Protein 1BG8 (pdb70)

Solvent-accessible surface area: 13072 Å² total; per-residue (Å²): 226,89,36,0,16,57,20,35,0,94,39,0,48,88,24,90,148,82,39,12,27,2,0,0,0,5,1,16,3,4,30,55,68,94,104,52,102,72,9,66,15,62,40,148,17,0,42,79,3,10,80,39,0,46,113,18,0,64,136,57,109,148,23,44,0,36,74,51,0,69,36,22,75,112,144,167,225,88,33,0,18,60,22,36,0,84,38,0,50,89,24,94,144,77,39,15,26,2,0,0,0,4,1,17,1,3,30,65,65,104,110,42,98,66,7,67,14,69,40,152,16,0,40,92,5,8,83,40,0,43,114,18,0,67,144,58,118,148,21,43,0,38,73,50,0,70,38,26,76,120,143,169,253,94,91,23,49,60,42,38,0,97,36,0,51,91,36,97,146,78,127,13,53,79,8,0,1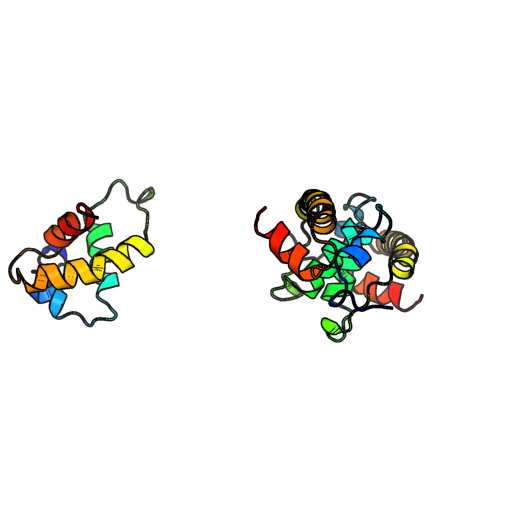5,118,1,26,65,83,33,70,108,104,109,103,141,72,58,133,123,69,101,151,16,17,62,88,3,10,84,38,0,44,116,21,0,68,144,59,113,152,23,47,0,41,72,54,0,68,40,28,77,120,145,161

Organism: Escherichia coli (strain K12) (NCBI:txid83333)

InterPro domains:
  IPR010486 HNS-dependent expression A/B [PF06411] (11-96)
  IPR024972 HNS-dependent expression A [MF_00946] (1-106)
  IPR024972 HNS-dependent expression A [PIRSF009564] (1-107)
  IPR036831 HNS-dependent expression A superfamily [SSF47752] (30-108)
  IPR038303 HNS-dependent expression A/B superfamily [G3DSA:1.10.890.10] (22-110)

Structure (mmCIF, N/CA/C/O backbone):
data_1BG8
#
_entry.id   1BG8
#
_cell.length_a   47.476
_cell.length_b   76.149
_cell.length_c   73.607
_cell.angle_alpha   90.00
_cell.angle_beta   98.93
_cell.angle_gamma   90.00
#
_symmetry.space_group_name_H-M   'C 1 2 1'
#
loop_
_entity.id
_entity.type
_entity.pdbx_description
1 polymer HDEA
2 water water
#
loop_
_atom_site.group_PDB
_atom_site.id
_atom_site.type_symbol
_atom_site.label_atom_id
_atom_site.label_alt_id
_atom_site.label_comp_id
_atom_site.label_asym_id
_atom_site.label_entity_id
_atom_site.label_seq_id
_atom_site.pdbx_PDB_ins_code
_atom_site.Cartn_x
_atom_site.Cartn_y
_atom_site.Cartn_z
_atom_site.occupancy
_atom_site.B_iso_or_equiv
_atom_site.auth_seq_id
_atom_site.auth_comp_id
_atom_site.auth_asym_id
_atom_site.auth_atom_id
_atom_site.pdbx_PDB_model_num
ATOM 1 N N . LYS A 1 10 ? 23.562 14.440 25.809 1.00 77.00 10 LYS A N 1
ATOM 2 C CA . LYS A 1 10 ? 22.208 14.570 25.268 1.00 77.90 10 LYS A CA 1
ATOM 3 C C . LYS A 1 10 ? 21.275 15.414 26.182 1.00 71.70 10 LYS A C 1
ATOM 4 O O . LYS A 1 10 ? 20.216 15.905 25.764 1.00 70.30 10 LYS A O 1
ATOM 10 N N . LYS A 1 11 ? 21.729 15.627 27.412 1.00 64.10 11 LYS A N 1
ATOM 11 C CA . LYS A 1 11 ? 21.045 16.452 28.403 1.00 50.80 11 LYS A CA 1
ATOM 12 C C . LYS A 1 11 ? 21.365 17.919 28.069 1.00 42.00 11 LYS A C 1
ATOM 13 O O . LYS A 1 11 ? 22.541 18.299 28.017 1.00 41.70 11 LYS A O 1
ATOM 19 N N . PRO A 1 12 ? 20.343 18.756 27.834 1.00 29.70 12 PRO A N 1
ATOM 20 C CA . PRO A 1 12 ? 20.594 20.189 27.732 1.00 26.60 12 PRO A CA 1
ATOM 21 C C . PRO A 1 12 ? 21.346 20.725 28.961 1.00 23.50 12 PRO A C 1
ATOM 22 O O . PRO A 1 12 ? 21.075 20.329 30.073 1.00 27.30 12 PRO A O 1
ATOM 26 N N . VAL A 1 13 ? 22.226 21.693 28.761 1.00 26.00 13 VAL A N 1
ATOM 27 C CA . VAL A 1 13 ? 23.105 22.175 29.827 1.00 26.50 13 VAL A CA 1
ATOM 28 C C . VAL A 1 13 ? 22.331 22.771 30.993 1.00 28.40 13 VAL A C 1
ATOM 29 O O . VAL A 1 13 ? 22.683 22.599 32.149 1.00 24.40 13 VAL A O 1
ATOM 33 N N . ASN A 1 14 ? 21.221 23.402 30.678 1.00 30.30 14 ASN A N 1
ATOM 34 C CA . ASN A 1 14 ? 20.385 23.978 31.701 1.00 26.00 14 ASN A CA 1
ATOM 35 C C . ASN A 1 14 ? 19.660 22.952 32.534 1.00 27.80 14 ASN A C 1
ATOM 36 O O . ASN A 1 14 ? 18.969 23.333 33.480 1.00 30.80 14 ASN A O 1
ATOM 41 N N . SER A 1 15 ? 19.816 21.663 32.217 1.00 25.30 15 SER A N 1
ATOM 42 C CA . SER A 1 15 ? 19.239 20.620 33.075 1.00 29.20 15 SER A CA 1
ATOM 43 C C . SER A 1 15 ? 20.268 19.789 33.817 1.00 26.60 15 SER A C 1
ATOM 44 O O . SER A 1 15 ? 19.886 18.895 34.582 1.00 28.00 15 SER A O 1
ATOM 47 N N . TRP A 1 16 ? 21.553 20.131 33.660 1.00 28.20 16 TRP A N 1
ATOM 48 C CA . TRP A 1 16 ? 22.621 19.399 34.345 1.00 29.90 16 TRP A CA 1
ATOM 49 C C . TRP A 1 16 ? 22.551 19.712 35.812 1.00 30.00 16 TRP A C 1
ATOM 50 O O . TRP A 1 16 ? 22.170 20.832 36.188 1.00 23.20 16 TRP A O 1
ATOM 61 N N . THR A 1 17 ? 22.837 18.689 36.618 1.00 31.60 17 THR A N 1
ATOM 62 C CA . THR A 1 17 ? 23.112 18.846 38.051 1.00 31.40 17 THR A CA 1
ATOM 63 C C . THR A 1 17 ? 24.631 18.938 38.202 1.00 31.60 17 THR A C 1
ATOM 64 O O . THR A 1 17 ? 25.382 18.719 37.234 1.00 38.10 17 THR A O 1
ATOM 68 N N . CYS A 1 18 ? 25.078 19.333 39.388 1.00 29.70 18 CYS A N 1
ATOM 69 C CA . CYS A 1 18 ? 26.495 19.338 39.706 1.00 23.90 18 CYS A CA 1
ATOM 70 C C . CYS A 1 18 ? 27.154 17.983 39.431 1.00 21.10 18 CYS A C 1
ATOM 71 O O . CYS A 1 18 ? 28.294 17.924 38.958 1.00 23.80 18 CYS A O 1
ATOM 74 N N . GLU A 1 19 ? 26.410 16.902 39.586 1.00 21.60 19 GLU A N 1
ATOM 75 C CA . GLU A 1 19 ? 26.993 15.606 39.235 1.00 35.20 19 GLU A CA 1
ATOM 76 C C . GLU A 1 19 ? 27.355 15.510 37.781 1.00 36.00 19 GLU A C 1
ATOM 77 O O . GLU A 1 19 ? 28.356 14.880 37.464 1.00 39.50 19 GLU A O 1
ATOM 83 N N . ASP A 1 20 ? 26.445 15.933 36.896 1.00 36.10 20 ASP A N 1
ATOM 84 C CA . ASP A 1 20 ? 26.705 15.916 35.450 1.00 27.90 20 ASP A CA 1
ATOM 85 C C . ASP A 1 20 ? 27.971 16.674 35.115 1.00 31.40 20 ASP A C 1
ATOM 86 O O . ASP A 1 20 ? 28.826 16.163 34.393 1.00 33.00 20 ASP A O 1
ATOM 91 N N . PHE A 1 21 ? 28.099 17.891 35.649 1.00 27.50 21 PHE A N 1
ATOM 92 C CA . PHE A 1 21 ? 29.301 18.684 35.449 1.00 21.90 21 PHE A CA 1
ATOM 93 C C . PHE A 1 21 ? 30.570 17.977 35.949 1.00 27.20 21 PHE A C 1
ATOM 94 O O . PHE A 1 21 ? 31.645 18.138 35.359 1.00 27.50 21 PHE A O 1
ATOM 102 N N . LEU A 1 22 ? 30.487 17.295 37.093 1.00 31.50 22 LEU A N 1
ATOM 103 C CA . LEU A 1 22 ? 31.674 16.652 37.681 1.00 29.90 22 LEU A CA 1
ATOM 104 C C . LEU A 1 22 ? 32.149 15.461 36.859 1.00 33.90 22 LEU A C 1
ATOM 105 O O . LEU A 1 22 ? 33.323 15.076 36.926 1.00 35.80 22 LEU A O 1
ATOM 110 N N . ALA A 1 23 ? 31.260 14.940 36.010 1.00 39.10 23 ALA A N 1
ATOM 111 C CA . ALA A 1 23 ? 31.592 13.842 35.093 1.00 37.20 23 ALA A CA 1
ATOM 112 C C . ALA A 1 23 ? 32.266 14.303 33.769 1.00 37.00 23 ALA A C 1
ATOM 113 O O . ALA A 1 23 ? 32.717 13.477 32.976 1.00 37.60 23 ALA A O 1
ATOM 115 N N . VAL A 1 24 ? 32.289 15.613 33.516 1.00 36.10 24 VAL A N 1
ATOM 116 C CA . VAL A 1 24 ? 32.964 16.171 32.350 1.00 32.30 24 VAL A CA 1
ATOM 117 C C . VAL A 1 24 ? 34.461 16.176 32.646 1.00 38.70 24 VAL A C 1
ATOM 118 O O . VAL A 1 24 ? 34.911 16.639 33.709 1.00 43.30 24 VAL A O 1
ATOM 122 N N . ASP A 1 25 ? 35.227 15.642 31.707 1.00 39.50 25 ASP A N 1
ATOM 123 C CA . ASP A 1 25 ? 36.667 15.685 31.781 1.00 43.20 25 ASP A CA 1
ATOM 124 C C . ASP A 1 25 ? 37.174 17.065 32.152 1.00 39.80 25 ASP A C 1
ATOM 125 O O . ASP A 1 25 ? 36.788 18.049 31.542 1.00 46.10 25 ASP A O 1
ATOM 130 N N . GLU A 1 26 ? 38.173 17.094 33.021 1.00 39.50 26 GLU A N 1
ATOM 131 C CA . GLU A 1 26 ? 38.785 18.318 33.491 1.00 39.90 26 GLU A CA 1
ATOM 132 C C . GLU A 1 26 ? 39.105 19.365 32.463 1.00 36.90 26 GLU A C 1
ATOM 133 O O . GLU A 1 26 ? 39.153 20.558 32.792 1.00 32.60 26 GLU A O 1
ATOM 139 N N . SER A 1 27 ? 39.577 18.921 31.302 1.00 34.20 27 SER A N 1
ATOM 140 C CA . SER A 1 27 ? 39.985 19.881 30.269 1.00 40.20 27 SER A CA 1
ATOM 141 C C . SER A 1 27 ? 38.783 20.648 29.675 1.00 37.80 27 SER A C 1
ATOM 142 O O . SER A 1 27 ? 38.934 21.763 29.191 1.00 35.00 27 SER A O 1
ATOM 145 N N . PHE A 1 28 ? 37.588 20.075 29.775 1.00 36.40 28 PHE A N 1
ATOM 146 C CA . PHE A 1 28 ? 36.435 20.707 29.199 1.00 32.70 28 PHE A CA 1
ATOM 147 C C . PHE A 1 28 ? 35.500 21.285 30.223 1.00 32.90 28 PHE A C 1
ATOM 148 O O . PHE A 1 28 ? 34.490 21.880 29.871 1.00 36.50 28 PHE A O 1
ATOM 156 N N . GLN A 1 29 ? 35.966 21.368 31.461 1.00 32.30 29 GLN A N 1
ATOM 157 C CA . GLN A 1 29 ? 35.160 21.996 32.506 1.00 28.00 29 GLN A CA 1
ATOM 158 C C . GLN A 1 29 ? 35.102 23.531 32.454 1.00 27.10 29 GLN A C 1
ATOM 159 O O . GLN A 1 29 ? 34.001 24.075 32.541 1.00 29.70 29 GLN A O 1
ATOM 165 N N . PRO A 1 30 ? 36.216 24.220 32.074 1.00 20.40 30 PRO A N 1
ATOM 166 C CA . PRO A 1 30 ? 36.049 25.641 31.753 1.00 20.30 30 PRO A CA 1
ATOM 167 C C . PRO A 1 30 ? 35.112 25.925 30.561 1.00 26.10 30 PRO A C 1
ATOM 168 O O . PRO A 1 30 ? 34.389 26.933 30.567 1.00 23.50 30 PRO A O 1
ATOM 172 N N . THR A 1 31 ? 35.030 24.984 29.616 1.00 24.10 31 THR A N 1
ATOM 173 C CA . THR A 1 31 ? 34.172 25.138 28.450 1.00 22.00 31 THR A CA 1
ATOM 174 C C . THR A 1 31 ? 32.707 25.026 28.833 1.00 19.80 31 THR A C 1
ATOM 175 O O . THR A 1 31 ? 31.892 25.872 28.446 1.00 20.70 31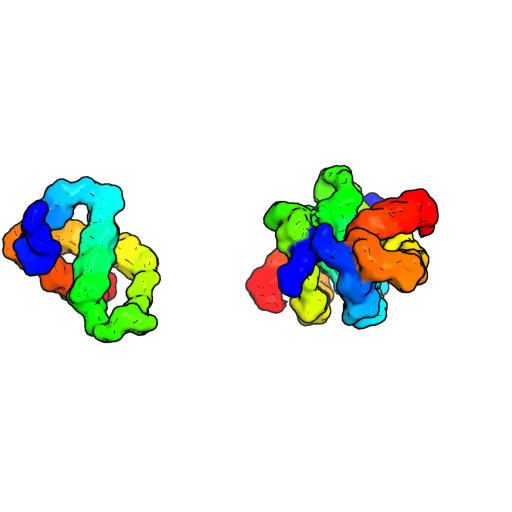 THR A O 1
ATOM 179 N N . ALA A 1 32 ? 32.399 24.080 29.716 1.00 22.90 32 ALA A N 1
ATOM 180 C CA . ALA A 1 32 ? 31.018 23.916 30.194 1.00 16.90 32 ALA A CA 1
ATOM 181 C C . ALA A 1 32 ? 30.586 25.152 30.976 1.00 19.20 32 ALA A C 1
ATOM 182 O O . ALA A 1 32 ? 29.505 25.692 30.756 1.00 20.50 32 ALA A O 1
ATOM 184 N N . VAL A 1 33 ? 31.519 25.746 31.711 1.00 18.20 33 VAL A N 1
ATOM 185 C CA . VAL A 1 33 ? 31.184 26.903 32.532 1.00 18.20 33 VAL A CA 1
ATOM 186 C C . VAL A 1 33 ? 30.912 28.093 31.642 1.00 19.80 33 VAL A C 1
ATOM 187 O O . VAL A 1 33 ? 29.970 28.832 31.869 1.00 26.50 33 VAL A O 1
ATOM 191 N N . GLY A 1 34 ? 31.795 28.325 30.673 1.00 27.80 34 GLY A N 1
ATOM 192 C CA . GLY A 1 34 ? 31.595 29.418 29.727 1.00 28.30 34 GLY A CA 1
ATOM 193 C C . GLY A 1 34 ? 30.356 29.208 28.861 1.00 25.40 34 GLY A C 1
ATOM 194 O O . GLY A 1 34 ? 29.605 30.141 28.618 1.00 28.70 34 GLY A O 1
ATOM 195 N N . PHE A 1 35 ? 30.094 27.968 28.470 1.00 23.40 35 PHE A N 1
ATOM 196 C CA . PHE A 1 35 ? 28.883 27.663 27.737 1.00 25.20 35 PHE A CA 1
ATOM 197 C C . PHE A 1 35 ? 27.667 28.077 28.574 1.00 27.70 35 PHE A C 1
ATOM 198 O O . PHE A 1 35 ? 26.845 28.870 28.123 1.00 27.80 35 PHE A O 1
ATOM 206 N N . ALA A 1 36 ? 27.616 27.620 29.821 1.00 25.10 36 ALA A N 1
ATOM 207 C CA . ALA A 1 36 ? 26.485 27.919 30.702 1.00 29.40 36 ALA A CA 1
ATOM 208 C C . ALA A 1 36 ? 26.332 29.428 30.910 1.00 28.10 36 ALA A C 1
ATOM 209 O O . ALA A 1 36 ? 25.233 29.971 30.890 1.00 27.80 36 ALA A O 1
ATOM 211 N N . GLU A 1 37 ? 27.447 30.116 31.051 1.00 31.60 37 GLU A N 1
ATOM 212 C CA . GLU A 1 37 ? 27.442 31.556 31.190 1.00 34.30 37 GLU A CA 1
ATOM 213 C C . GLU A 1 37 ? 26.881 32.298 29.953 1.00 36.80 37 GLU A C 1
ATOM 214 O O . GLU A 1 37 ? 26.098 33.220 30.072 1.00 37.90 37 GLU A O 1
ATOM 220 N N . ALA A 1 38 ? 27.347 31.947 28.766 1.00 35.80 38 ALA A N 1
ATOM 221 C CA . ALA A 1 38 ? 26.846 32.555 27.542 1.00 35.20 38 ALA A CA 1
ATOM 222 C C . ALA A 1 38 ? 25.346 32.341 27.416 1.00 36.20 38 ALA A C 1
ATOM 223 O O . ALA A 1 38 ? 24.638 33.243 27.007 1.00 39.10 38 ALA A O 1
ATOM 225 N N . LEU A 1 39 ? 24.927 31.091 27.597 1.00 37.00 39 LEU A N 1
ATOM 226 C CA . LEU A 1 39 ? 23.534 30.673 27.553 1.00 43.70 39 LEU A CA 1
ATOM 227 C C . LEU A 1 39 ? 22.660 31.523 28.431 1.00 49.20 39 LEU A C 1
ATOM 228 O O . LEU A 1 39 ? 21.577 31.949 28.028 1.00 52.10 39 LEU A O 1
ATOM 233 N N . ASN A 1 40 ? 22.993 31.483 29.706 1.00 57.00 40 ASN A N 1
ATOM 234 C CA . ASN A 1 40 ? 22.162 32.085 30.733 1.00 66.90 40 ASN A CA 1
ATOM 235 C C . ASN A 1 40 ? 22.642 33.505 31.011 1.00 74.80 40 ASN A C 1
ATOM 236 O O . ASN A 1 40 ? 22.396 34.377 30.186 1.00 72.20 40 ASN A O 1
ATOM 241 N N . ASN A 1 41 ? 23.385 33.701 32.107 1.00 86.60 41 ASN A N 1
ATOM 242 C CA . ASN A 1 41 ? 23.955 35.006 32.526 1.00 97.00 41 ASN A CA 1
ATOM 243 C C . ASN A 1 41 ? 24.255 35.973 31.362 1.00 100.00 41 ASN A C 1
ATOM 244 O O . ASN A 1 41 ? 25.417 36.363 31.151 1.00 102.20 41 ASN A O 1
ATOM 249 N N . LYS A 1 42 ? 23.209 36.498 30.733 1.00 101.10 42 LYS A N 1
ATOM 250 C CA . LYS A 1 42 ? 23.405 37.308 29.541 1.00 102.00 42 LYS A CA 1
ATOM 251 C C . LYS A 1 42 ? 22.603 38.618 29.506 1.00 107.60 42 LYS A C 1
ATOM 252 O O . LYS A 1 42 ? 21.666 38.831 30.302 1.00 110.40 42 LYS A O 1
ATOM 258 N N . ASP A 1 43 ? 23.201 39.581 28.806 1.00 108.10 43 ASP A N 1
ATOM 259 C CA . ASP A 1 43 ? 22.557 40.840 28.470 1.00 104.70 43 ASP A CA 1
ATOM 260 C C . ASP A 1 43 ? 22.054 40.602 27.042 1.00 98.50 43 ASP A C 1
ATOM 261 O O . ASP A 1 43 ? 21.172 39.764 26.818 1.00 97.80 43 ASP A O 1
ATOM 266 N N . LYS A 1 44 ? 22.768 41.162 26.074 1.00 88.70 44 LYS A N 1
ATOM 267 C CA . LYS A 1 44 ? 22.427 40.975 24.685 1.00 79.60 44 LYS A CA 1
ATOM 268 C C . LYS A 1 44 ? 23.647 40.386 24.008 1.00 70.20 44 LYS A C 1
ATOM 269 O O . LYS A 1 44 ? 24.773 40.748 24.352 1.00 67.70 44 LYS A O 1
ATOM 275 N N . PRO A 1 45 ? 23.443 39.453 23.059 1.00 62.00 45 PRO A N 1
ATOM 276 C CA . PRO A 1 45 ? 24.533 38.695 22.442 1.00 54.30 45 PRO A CA 1
ATOM 277 C C . PRO A 1 45 ? 25.677 39.586 21.972 1.00 49.10 45 PRO A C 1
ATOM 278 O O . PRO A 1 45 ? 26.838 39.267 22.215 1.00 49.00 45 PRO A O 1
ATOM 282 N N . GLU A 1 46 ? 25.339 40.754 21.423 1.00 44.50 46 GLU A N 1
ATOM 283 C CA . GLU A 1 46 ? 26.332 41.697 20.884 1.00 41.70 46 GLU A CA 1
ATOM 284 C C . GLU A 1 46 ? 27.221 42.333 21.935 1.00 38.00 46 GLU A C 1
ATOM 285 O O . GLU A 1 46 ? 28.281 42.891 21.623 1.00 31.20 46 GLU A O 1
ATOM 291 N N . ASP A 1 47 ? 26.760 42.293 23.181 1.00 43.10 47 ASP A N 1
ATOM 292 C CA . ASP A 1 47 ? 27.501 42.894 24.283 1.00 39.70 47 ASP A CA 1
ATOM 293 C C . ASP A 1 47 ? 28.197 41.852 25.157 1.00 36.60 47 ASP A C 1
ATOM 294 O O . ASP A 1 47 ? 29.133 42.179 25.879 1.00 33.20 47 ASP A O 1
ATOM 299 N N . ALA A 1 48 ? 27.766 40.597 25.056 1.00 35.90 48 ALA A N 1
ATOM 300 C CA . ALA A 1 48 ? 28.359 39.510 25.840 1.00 32.80 48 ALA A CA 1
ATOM 301 C C . ALA A 1 48 ? 29.878 39.484 25.689 1.00 31.10 48 ALA A C 1
ATOM 302 O O . ALA A 1 48 ? 30.414 39.543 24.585 1.00 36.80 48 ALA A O 1
ATOM 304 N N . VAL A 1 49 ? 30.564 39.624 26.809 1.00 32.80 49 VAL A N 1
ATOM 305 C CA . VAL A 1 49 ? 32.008 39.558 26.823 1.00 29.40 49 VAL A CA 1
ATOM 306 C C . VAL A 1 49 ? 32.445 38.196 27.413 1.00 35.90 49 VAL A C 1
ATOM 307 O O . VAL A 1 49 ? 31.661 37.534 28.126 1.00 35.90 49 VAL A O 1
ATOM 311 N N . LEU A 1 50 ? 33.576 37.680 26.914 1.00 36.00 50 LEU A N 1
ATOM 312 C CA . LEU A 1 50 ? 34.167 36.420 27.389 1.00 35.90 50 LEU A CA 1
ATOM 313 C C . LEU A 1 50 ? 35.373 36.775 28.259 1.00 36.70 50 LEU A C 1
ATOM 314 O O . LEU A 1 50 ? 36.386 37.265 27.769 1.00 41.10 50 LEU A O 1
ATOM 319 N N . ASP A 1 51 ? 35.224 36.589 29.564 1.00 38.50 51 ASP A N 1
ATOM 320 C CA . ASP A 1 51 ? 36.263 36.961 30.529 1.00 41.10 51 ASP A CA 1
ATOM 321 C C . ASP A 1 51 ? 37.038 35.709 30.854 1.00 38.90 51 ASP A C 1
ATOM 322 O O . ASP A 1 51 ? 36.671 34.966 31.763 1.00 33.20 51 ASP A O 1
ATOM 327 N N . VAL A 1 52 ? 38.115 35.491 30.111 1.00 42.60 52 VAL A N 1
ATOM 328 C CA . VAL A 1 52 ? 38.874 34.253 30.225 1.00 41.60 52 VAL A CA 1
ATOM 329 C C . VAL A 1 52 ? 39.554 34.109 31.611 1.00 36.90 52 VAL A C 1
ATOM 330 O O . VAL A 1 52 ? 39.635 33.023 32.170 1.00 29.10 52 VAL A O 1
ATOM 334 N N . GLN A 1 53 ? 39.870 35.225 32.245 1.00 37.70 53 GLN A N 1
ATOM 335 C CA . GLN A 1 53 ? 40.483 35.152 33.561 1.00 40.80 53 GLN A CA 1
ATOM 336 C C . GLN A 1 53 ? 39.426 34.768 34.586 1.00 36.40 53 GLN A C 1
ATOM 337 O O . GLN A 1 53 ? 39.654 33.881 35.415 1.00 31.50 53 GLN A O 1
ATOM 343 N N . GLY A 1 54 ? 38.231 35.355 34.414 1.00 30.40 54 GLY A N 1
ATOM 344 C CA . GLY A 1 54 ? 37.080 35.062 35.251 1.00 26.00 54 GLY A CA 1
ATOM 345 C C . GLY A 1 54 ? 36.634 33.620 35.179 1.00 26.10 54 GLY A C 1
ATOM 346 O O . GLY A 1 54 ? 36.438 32.978 36.202 1.00 29.00 54 GLY A O 1
ATOM 347 N N . ILE A 1 55 ? 36.613 33.058 33.981 1.00 23.00 55 ILE A N 1
ATOM 348 C CA . ILE A 1 55 ? 36.234 31.663 33.821 1.00 23.20 55 ILE A CA 1
ATOM 349 C C . ILE A 1 55 ? 37.298 30.744 34.410 1.00 18.90 55 ILE A C 1
ATOM 350 O O . ILE A 1 55 ? 36.959 29.731 34.999 1.00 18.30 55 ILE A O 1
ATOM 355 N N . ALA A 1 56 ? 38.571 31.104 34.225 1.00 18.40 56 ALA A N 1
ATOM 356 C CA . ALA A 1 56 ? 39.689 30.317 34.702 1.00 18.10 56 ALA A CA 1
ATOM 357 C C . ALA A 1 56 ? 39.679 30.284 36.240 1.00 28.70 56 ALA A C 1
ATOM 358 O O . ALA A 1 56 ? 39.929 29.234 36.880 1.00 31.90 56 ALA A O 1
ATOM 360 N N . THR A 1 57 ? 39.341 31.429 36.825 1.00 28.80 57 THR A N 1
ATOM 361 C CA . THR A 1 57 ? 39.290 31.616 38.284 1.00 30.40 57 THR A CA 1
ATOM 362 C C . THR A 1 57 ? 38.088 30.921 38.967 1.00 33.40 57 THR A C 1
ATOM 363 O O . THR A 1 57 ? 38.246 30.132 39.901 1.00 31.40 57 THR A O 1
ATOM 367 N N . VAL A 1 58 ? 36.908 31.087 38.389 1.00 32.50 58 VAL A N 1
ATOM 368 C CA . VAL A 1 58 ? 35.694 30.525 38.962 1.00 31.10 58 VAL A CA 1
ATOM 369 C C . VAL A 1 58 ? 35.414 29.021 38.694 1.00 26.70 58 VAL A C 1
ATOM 370 O O . VAL A 1 58 ? 34.650 28.370 39.417 1.00 22.90 58 VAL A O 1
ATOM 374 N N . THR A 1 59 ? 36.102 28.418 37.742 1.00 19.30 59 THR A N 1
ATOM 375 C CA . THR A 1 59 ? 35.838 27.014 37.484 1.00 20.00 59 THR A CA 1
ATOM 376 C C . THR A 1 59 ? 36.184 26.096 38.655 1.00 22.60 59 THR A C 1
ATOM 377 O O . THR A 1 59 ? 35.372 25.241 39.022 1.00 23.70 59 THR A O 1
ATOM 381 N N . PRO A 1 60 ? 37.413 26.195 39.211 1.00 23.00 60 PRO A N 1
ATOM 382 C CA . PRO A 1 60 ? 37.771 25.376 40.385 1.00 22.10 60 PRO A CA 1
ATOM 383 C C . PRO A 1 60 ? 36.814 25.612 41.571 1.00 17.60 60 PRO A C 1
ATOM 384 O O . PRO A 1 60 ? 36.406 24.670 42.246 1.00 18.60 60 PRO A O 1
ATOM 388 N N . ALA A 1 61 ? 36.390 26.855 41.765 1.00 17.30 61 ALA A N 1
ATOM 389 C CA . ALA A 1 61 ? 35.402 27.186 42.812 1.00 16.50 61 ALA A CA 1
ATOM 390 C C . ALA A 1 61 ? 34.116 26.402 42.562 1.00 23.90 61 ALA A C 1
ATOM 391 O O . ALA A 1 61 ? 33.533 25.782 43.472 1.00 24.40 61 ALA A O 1
ATOM 393 N N . ILE A 1 62 ? 33.690 26.382 41.301 1.00 27.70 62 ILE A N 1
ATOM 394 C CA . ILE A 1 62 ? 32.475 25.667 40.937 1.00 19.90 62 ILE A CA 1
ATOM 395 C C . ILE A 1 62 ? 32.677 24.159 41.074 1.00 19.90 62 ILE A C 1
ATOM 396 O O . ILE A 1 62 ? 31.761 23.446 41.496 1.00 22.80 62 ILE A O 1
ATOM 401 N N . VAL A 1 63 ? 33.850 23.645 40.717 1.00 19.60 63 VAL A N 1
ATOM 402 C CA . VAL A 1 63 ? 34.072 22.215 40.893 1.00 19.00 63 VAL A CA 1
ATOM 403 C C . VAL A 1 63 ? 33.959 21.851 42.373 1.00 28.70 63 VAL A C 1
ATOM 404 O O . VAL A 1 63 ? 33.280 20.865 42.733 1.00 30.60 63 VAL A O 1
ATOM 408 N N . GLN A 1 64 ? 34.550 22.676 43.241 1.00 29.60 64 GLN A N 1
ATOM 409 C CA . GLN A 1 64 ? 34.462 22.446 44.685 1.00 28.90 64 GLN A CA 1
ATOM 410 C C . GLN A 1 64 ? 33.004 22.550 45.175 1.00 26.70 64 GLN A C 1
ATOM 411 O O . GLN A 1 64 ? 32.511 21.619 45.825 1.00 28.10 64 GLN A O 1
ATOM 417 N N . ALA A 1 65 ? 32.311 23.649 44.840 1.00 21.80 65 ALA A N 1
ATOM 418 C CA . ALA A 1 65 ? 30.892 23.827 45.222 1.00 20.70 65 ALA A CA 1
ATOM 419 C C . ALA A 1 65 ? 29.997 22.699 44.772 1.00 19.40 65 ALA A C 1
ATOM 420 O O . ALA A 1 65 ? 29.092 22.273 45.495 1.00 21.50 65 ALA A O 1
ATOM 422 N N . CYS A 1 66 ? 30.259 22.177 43.587 1.00 22.20 66 CYS A N 1
ATOM 423 C CA . CYS A 1 66 ? 29.425 21.103 43.072 1.00 26.80 66 CYS A CA 1
ATOM 424 C C . CYS A 1 66 ? 29.696 19.818 43.793 1.00 29.60 66 CYS A C 1
ATOM 425 O O . CYS A 1 66 ? 28.884 18.900 43.767 1.00 32.80 66 CYS A O 1
ATOM 428 N N . THR A 1 67 ? 30.911 19.687 44.301 1.00 30.00 67 THR A N 1
ATOM 429 C CA . THR A 1 67 ? 31.300 18.478 45.021 1.00 26.80 67 THR A CA 1
ATOM 430 C C . THR A 1 67 ? 30.600 18.343 46.359 1.00 24.80 67 THR A C 1
ATOM 431 O O . THR A 1 67 ? 30.291 17.257 46.791 1.00 25.20 67 THR A O 1
ATOM 435 N N . GLN A 1 68 ? 30.399 19.473 47.016 1.00 25.80 68 GLN A N 1
ATOM 436 C CA . GLN A 1 68 ? 29.651 19.555 48.257 1.00 28.00 68 GLN A CA 1
ATOM 437 C C . GLN A 1 68 ? 28.145 19.646 48.091 1.00 29.70 68 GLN A C 1
ATOM 438 O O . GLN A 1 68 ? 27.452 19.785 49.085 1.00 34.00 68 GLN A O 1
ATOM 444 N N . ASP A 1 69 ? 27.647 19.716 46.852 1.00 31.00 69 ASP A N 1
ATOM 445 C CA . ASP A 1 69 ? 26.218 19.881 46.613 1.00 27.60 69 ASP A CA 1
ATOM 446 C C . ASP A 1 69 ? 25.908 19.213 45.294 1.00 31.20 69 ASP A C 1
ATOM 447 O O . ASP A 1 69 ? 25.493 19.866 44.346 1.00 36.70 69 ASP A O 1
ATOM 452 N N . LYS A 1 70 ? 26.061 17.897 45.254 1.00 29.90 70 LYS A N 1
ATOM 453 C CA . LYS A 1 70 ? 25.959 17.157 44.010 1.00 34.40 70 LYS A CA 1
ATOM 454 C C . LYS A 1 70 ? 24.618 17.157 43.271 1.00 35.70 70 LYS A C 1
ATOM 455 O O . LYS A 1 70 ? 24.595 16.904 42.069 1.00 36.00 70 LYS A O 1
ATOM 461 N N . GLN A 1 71 ? 23.511 17.460 43.939 1.00 35.50 71 GLN A N 1
ATOM 462 C CA . GLN A 1 71 ? 22.264 17.528 43.194 1.00 41.30 71 GLN A CA 1
ATOM 463 C C . GLN A 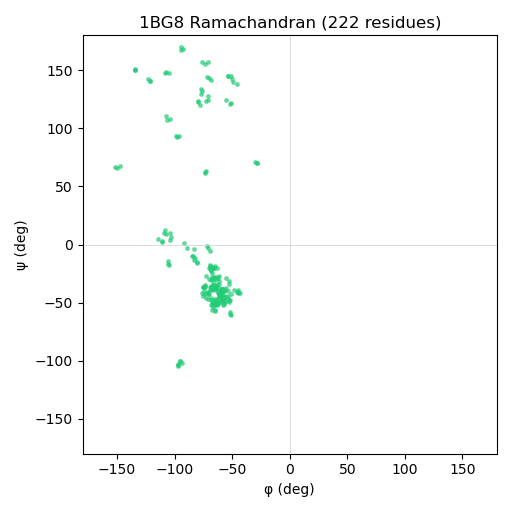1 71 ? 21.759 18.916 42.903 1.00 36.30 71 GLN A C 1
ATOM 464 O O . GLN A 1 71 ? 20.608 19.063 42.508 1.00 36.40 71 GLN A O 1
ATOM 470 N N . ALA A 1 72 ? 22.571 19.931 43.157 1.00 24.50 72 ALA A N 1
ATOM 471 C CA . ALA A 1 72 ? 22.148 21.269 42.845 1.00 26.40 72 ALA A CA 1
ATOM 472 C C . ALA A 1 72 ? 22.263 21.458 41.337 1.00 27.10 72 ALA A C 1
ATOM 473 O O . ALA A 1 72 ? 22.981 20.712 40.649 1.00 31.20 72 ALA A O 1
ATOM 475 N N . ASN A 1 73 ? 21.506 22.417 40.821 1.00 25.50 73 ASN A N 1
ATOM 476 C CA . ASN A 1 73 ? 21.507 22.706 39.414 1.00 17.90 73 ASN A CA 1
ATOM 477 C C . ASN A 1 73 ? 22.811 23.386 39.064 1.00 18.60 73 ASN A C 1
ATOM 478 O O . ASN A 1 73 ? 23.156 24.396 39.670 1.00 18.80 73 ASN A O 1
ATOM 483 N N . PHE A 1 74 ? 23.554 22.806 38.109 1.00 21.90 74 PHE A N 1
ATOM 484 C CA . PHE A 1 74 ? 24.851 23.337 37.660 1.00 20.00 74 PHE A CA 1
ATOM 485 C C . PHE A 1 74 ? 24.801 24.814 37.247 1.00 26.60 74 PHE A C 1
ATOM 486 O O . PHE A 1 74 ? 25.555 25.640 37.781 1.00 31.00 74 PHE A O 1
ATOM 494 N N . LYS A 1 75 ? 23.821 25.198 36.433 1.00 24.80 75 LYS A N 1
ATOM 495 C CA . LYS A 1 75 ? 23.823 26.557 35.915 1.00 24.40 75 LYS A CA 1
ATOM 496 C C . LYS A 1 75 ? 23.562 27.545 37.031 1.00 22.30 75 LYS A C 1
ATOM 497 O O . LYS A 1 75 ? 24.106 28.642 37.046 1.00 24.40 75 LYS A O 1
ATOM 503 N N . ASP A 1 76 ? 22.799 27.124 38.026 1.00 20.70 76 ASP A N 1
ATOM 504 C CA . ASP A 1 76 ? 22.540 28.012 39.138 1.00 26.40 76 ASP A CA 1
ATOM 505 C C . ASP A 1 76 ? 23.782 28.138 40.004 1.00 31.70 76 ASP A C 1
ATOM 506 O O . ASP A 1 76 ? 24.110 29.226 40.464 1.00 30.50 76 ASP A O 1
ATOM 511 N N . LYS A 1 77 ? 24.541 27.051 40.135 1.00 31.90 77 LYS A N 1
ATOM 512 C CA . LYS A 1 77 ? 25.818 27.126 40.844 1.00 33.10 77 LYS A CA 1
ATOM 513 C C . LYS A 1 77 ? 26.790 28.054 40.112 1.00 31.80 77 LYS A C 1
ATOM 514 O O . LYS A 1 77 ? 27.578 28.758 40.729 1.00 33.30 77 LYS A O 1
ATOM 520 N N . VAL A 1 78 ? 26.746 28.051 38.785 1.00 32.80 78 VAL A N 1
ATOM 521 C CA . VAL A 1 78 ? 27.629 28.921 38.022 1.00 28.80 78 VAL A CA 1
ATOM 522 C C . VAL A 1 78 ? 27.313 30.361 38.335 1.00 32.80 78 VAL A C 1
ATOM 523 O O . VAL A 1 78 ? 28.218 31.142 38.663 1.00 29.80 78 VAL A O 1
ATOM 527 N N . LYS A 1 79 ? 26.033 30.708 38.227 1.00 36.00 79 LYS A N 1
ATOM 528 C CA . LYS A 1 79 ? 25.574 32.078 38.465 1.00 41.30 79 LYS A CA 1
ATOM 529 C C . LYS A 1 79 ? 25.952 32.511 39.879 1.00 43.00 79 LYS A C 1
ATOM 530 O O . LYS A 1 79 ? 26.407 33.636 40.100 1.00 43.00 79 LYS A O 1
ATOM 536 N N . GLY A 1 80 ? 25.787 31.592 40.823 1.00 39.90 80 GLY A N 1
ATOM 537 C CA . GLY A 1 80 ? 26.070 31.874 42.213 1.00 42.70 80 GLY A CA 1
ATOM 538 C C . GLY A 1 80 ? 27.536 32.099 42.484 1.00 47.30 80 GLY A C 1
ATOM 539 O O . GLY A 1 80 ? 27.906 33.136 43.024 1.00 52.60 80 GLY A O 1
ATOM 540 N N . GLU A 1 81 ? 28.370 31.124 42.127 1.00 48.80 81 GLU A N 1
ATOM 541 C CA . GLU A 1 81 ? 29.815 31.226 42.306 1.00 45.60 81 GLU A CA 1
ATOM 542 C C . GLU A 1 81 ? 30.323 32.475 41.648 1.00 47.20 81 GLU A C 1
ATOM 543 O O . GLU A 1 81 ? 31.244 33.104 42.130 1.00 48.00 81 GLU A O 1
ATOM 549 N N . TRP A 1 82 ? 29.833 32.724 40.446 1.00 53.30 82 TRP A N 1
ATOM 550 C CA . TRP A 1 82 ? 30.301 33.843 39.667 1.00 60.80 82 TRP A CA 1
ATOM 551 C C . TRP A 1 82 ? 30.063 35.148 40.400 1.00 63.30 82 TRP A C 1
ATOM 552 O O . TRP A 1 82 ? 30.946 35.997 40.433 1.00 69.40 82 TRP A O 1
ATOM 563 N N . ASP A 1 83 ? 28.920 35.283 41.060 1.00 66.40 83 ASP A N 1
ATOM 564 C CA . ASP A 1 83 ? 28.582 36.520 41.774 1.00 69.70 83 ASP A CA 1
ATOM 565 C C . ASP A 1 83 ? 29.477 36.770 42.951 1.00 74.20 83 ASP A C 1
ATOM 566 O O . ASP A 1 83 ? 29.897 37.899 43.170 1.00 74.90 83 ASP A O 1
ATOM 571 N N . LYS A 1 84 ? 29.593 35.757 43.809 1.00 81.90 84 LYS A N 1
ATOM 572 C CA . LYS A 1 84 ? 30.506 35.763 44.957 1.00 85.80 84 LYS A CA 1
ATOM 573 C C . LYS A 1 84 ? 31.931 35.585 44.420 1.00 88.40 84 LYS A C 1
ATOM 574 O O . LYS A 1 84 ? 32.571 34.561 44.653 1.00 90.20 84 LYS A O 1
ATOM 580 N N . ILE A 1 85 ? 32.373 36.541 43.604 1.00 91.50 85 ILE A N 1
ATOM 581 C CA . ILE A 1 85 ? 33.686 36.480 42.982 1.00 95.00 85 ILE A CA 1
ATOM 582 C C . ILE A 1 85 ? 33.841 35.148 42.237 1.00 92.80 85 ILE A C 1
ATOM 583 O O . ILE A 1 85 ? 34.908 34.532 42.216 1.00 90.70 85 ILE A O 1
ATOM 588 N N . LYS B 1 10 ? 38.017 42.967 26.432 1.00 71.50 10 LYS B N 1
ATOM 589 C CA . LYS B 1 10 ? 37.028 44.040 26.517 1.00 72.50 10 LYS B CA 1
ATOM 590 C C . LYS B 1 10 ? 36.121 44.100 25.273 1.00 67.10 10 LYS B C 1
ATOM 591 O O . LYS B 1 10 ? 35.037 44.704 25.296 1.00 66.70 10 LYS B O 1
ATOM 597 N N . LYS B 1 11 ? 36.580 43.439 24.209 1.00 59.80 11 LYS B N 1
ATOM 598 C CA . LYS B 1 11 ? 35.866 43.315 22.930 1.00 46.90 11 LYS B CA 1
ATOM 599 C C . LYS B 1 11 ? 34.783 42.248 23.137 1.00 37.30 11 LYS B C 1
ATOM 600 O O . LYS B 1 11 ? 35.122 41.109 23.467 1.00 31.20 11 LYS B O 1
ATOM 606 N N . PRO B 1 12 ? 33.485 42.582 22.961 1.00 32.20 12 PRO B N 1
ATOM 607 C CA . PRO B 1 12 ? 32.448 41.530 22.913 1.00 33.00 12 PRO B CA 1
ATOM 608 C C . PRO B 1 12 ? 32.822 40.423 21.912 1.00 32.80 12 PRO B C 1
ATOM 609 O O . PRO B 1 12 ? 33.384 40.686 20.850 1.00 34.30 12 PRO B O 1
ATOM 613 N N . VAL B 1 13 ? 32.478 39.188 22.224 1.00 31.00 13 VAL B N 1
ATOM 614 C CA . VAL B 1 13 ? 32.891 38.067 21.390 1.00 34.20 13 VAL B CA 1
ATOM 615 C C . VAL B 1 13 ? 32.335 38.158 19.969 1.00 35.70 13 VAL B C 1
ATOM 616 O O . VAL B 1 13 ? 33.002 37.795 19.003 1.00 38.60 13 VAL B O 1
ATOM 620 N N . ASN B 1 14 ? 31.151 38.742 19.845 1.00 36.10 14 ASN B N 1
ATOM 621 C CA . ASN B 1 14 ? 30.528 38.899 18.553 1.00 34.00 14 ASN B CA 1
ATOM 622 C C . ASN B 1 14 ? 31.191 39.942 17.672 1.00 33.80 14 ASN B C 1
ATOM 623 O O . ASN B 1 14 ? 30.845 40.045 16.502 1.00 37.30 14 ASN B O 1
ATOM 628 N N . SER B 1 15 ? 32.227 40.608 18.180 1.00 23.30 15 SER B N 1
ATOM 629 C CA . SER B 1 15 ? 32.969 41.550 17.377 1.00 18.90 15 SER B CA 1
ATOM 630 C C . SER B 1 15 ? 34.374 41.115 17.128 1.00 19.70 15 SER B C 1
ATOM 631 O O . SER B 1 15 ? 35.126 41.834 16.470 1.00 32.00 15 SER B O 1
ATOM 634 N N . TRP B 1 16 ? 34.733 39.915 17.574 1.00 23.30 16 TRP B N 1
ATOM 635 C CA . TRP B 1 16 ? 36.104 39.427 17.366 1.00 29.40 16 TRP B CA 1
ATOM 636 C C . TRP B 1 16 ? 36.269 39.104 15.919 1.00 28.60 16 TRP B C 1
ATOM 637 O O . TRP B 1 16 ? 35.326 38.611 15.292 1.00 26.90 16 TRP B O 1
ATOM 648 N N . THR B 1 17 ? 37.466 39.374 15.407 1.00 31.20 17 THR B N 1
ATOM 649 C CA . THR B 1 17 ? 37.933 38.829 14.131 1.00 34.60 17 THR B CA 1
ATOM 650 C C . THR B 1 17 ? 38.714 37.515 14.432 1.00 41.10 17 THR B C 1
ATOM 651 O O . THR B 1 17 ? 39.028 37.189 15.619 1.00 38.00 17 THR B O 1
ATOM 655 N N . CYS B 1 18 ? 38.996 36.750 13.375 1.00 38.60 18 CYS B N 1
ATOM 656 C CA . CYS B 1 18 ? 39.871 35.585 13.483 1.00 33.60 18 CYS B CA 1
ATOM 657 C C . CYS B 1 18 ? 41.212 35.902 14.127 1.00 29.90 18 CYS B C 1
ATOM 658 O O . CYS B 1 18 ? 41.674 35.124 14.944 1.00 29.60 18 CYS B O 1
ATOM 661 N N . GLU B 1 19 ? 41.748 37.096 13.901 1.00 32.70 19 GLU B N 1
ATOM 662 C CA . GLU B 1 19 ? 42.966 37.496 14.608 1.00 40.90 19 GLU B CA 1
ATOM 663 C C . GLU B 1 19 ? 42.784 37.508 16.117 1.00 39.90 19 GLU B C 1
ATOM 664 O O . GLU B 1 19 ? 43.729 37.195 16.823 1.00 42.70 19 GLU B O 1
ATOM 670 N N . ASP B 1 20 ? 41.672 38.072 16.607 1.00 36.50 20 ASP B N 1
ATOM 671 C CA . ASP B 1 20 ? 41.408 38.123 18.050 1.00 33.00 20 ASP B CA 1
ATOM 672 C C . ASP B 1 20 ? 41.383 36.719 18.637 1.00 33.30 20 ASP B C 1
ATOM 673 O O . ASP B 1 20 ? 42.050 36.453 19.647 1.00 37.40 20 ASP B O 1
ATOM 678 N N . PHE B 1 21 ? 40.661 35.814 17.982 1.00 24.70 21 PHE B N 1
ATOM 679 C CA . PHE B 1 21 ? 40.633 34.439 18.414 1.00 24.90 21 PHE B CA 1
ATOM 680 C C . PHE B 1 21 ? 42.000 33.761 18.417 1.00 27.30 21 PHE B C 1
ATOM 681 O O . PHE B 1 21 ? 42.256 32.911 19.254 1.00 32.50 21 PHE B O 1
ATOM 689 N N . LEU B 1 22 ? 42.837 34.057 17.431 1.00 29.20 22 LEU B N 1
ATOM 690 C CA . LEU B 1 22 ? 44.155 33.438 17.360 1.00 33.20 22 LEU B CA 1
ATOM 691 C C . LEU B 1 22 ? 45.110 33.924 18.473 1.00 38.30 22 LEU B C 1
ATOM 692 O O . LEU B 1 22 ? 46.089 33.235 18.814 1.00 44.30 22 LEU B O 1
ATOM 697 N N . ALA B 1 23 ? 44.779 35.058 19.090 1.00 33.20 23 ALA B N 1
ATOM 698 C CA . ALA B 1 23 ? 45.576 35.597 20.173 1.00 30.90 23 ALA B CA 1
ATOM 699 C C . ALA B 1 23 ? 45.194 34.990 21.526 1.00 33.60 23 ALA B C 1
ATOM 700 O O . ALA B 1 23 ? 45.858 35.244 22.528 1.00 40.00 23 ALA B O 1
ATOM 702 N N . VAL B 1 24 ? 44.104 34.238 21.572 1.00 31.80 24 VAL B N 1
ATOM 703 C CA . VAL B 1 24 ? 43.726 33.548 22.791 1.00 30.60 24 VAL B CA 1
ATOM 704 C C . VAL B 1 24 ? 44.617 32.322 22.971 1.00 34.30 24 VAL B C 1
ATOM 705 O O . VAL B 1 24 ? 44.840 31.557 22.033 1.00 32.90 24 VAL B O 1
ATOM 709 N N . ASP B 1 25 ? 45.152 32.162 24.179 1.00 30.90 25 ASP B N 1
ATOM 710 C CA . ASP B 1 25 ? 45.954 31.003 24.496 1.00 24.80 25 ASP B CA 1
ATOM 711 C C . ASP B 1 25 ? 45.218 29.742 24.080 1.00 25.20 25 ASP B C 1
ATOM 712 O O . ASP B 1 25 ? 44.005 29.597 24.306 1.00 21.80 25 ASP B O 1
ATOM 717 N N . GLU B 1 26 ? 45.992 28.786 23.579 1.00 23.70 26 GLU B N 1
ATOM 718 C CA . GLU B 1 26 ? 45.500 27.488 23.154 1.00 26.00 26 GLU B CA 1
ATOM 719 C C . GLU B 1 26 ? 44.532 26.804 24.092 1.00 26.40 26 GLU B C 1
ATOM 720 O O . GLU B 1 26 ? 43.686 26.027 23.649 1.00 24.90 26 GLU B O 1
ATOM 726 N N . SER B 1 27 ? 44.803 26.888 25.396 1.00 26.00 27 SER B N 1
ATOM 727 C CA . SER B 1 27 ? 43.974 26.162 26.367 1.00 25.80 27 SER B CA 1
ATOM 728 C C . SER B 1 27 ? 42.587 26.728 26.473 1.00 27.00 27 SER B C 1
ATOM 729 O O . SER B 1 27 ? 41.659 26.015 26.855 1.00 32.00 27 SER B O 1
ATOM 732 N N . PHE B 1 28 ? 42.414 27.977 26.050 1.00 21.10 28 PHE B N 1
ATOM 733 C CA . PHE B 1 28 ? 41.111 28.591 26.168 1.00 26.70 28 PHE B CA 1
ATOM 734 C C . PHE B 1 28 ? 40.436 28.779 24.832 1.00 27.30 28 PHE B C 1
ATOM 735 O O . PHE B 1 28 ? 39.314 29.265 24.783 1.00 29.30 28 PHE B O 1
ATOM 743 N N . GLN B 1 29 ? 41.006 28.196 23.780 1.00 29.10 29 GLN B N 1
ATOM 744 C CA . GLN B 1 29 ? 40.361 28.271 22.450 1.00 25.60 29 GLN B CA 1
ATOM 745 C C . GLN B 1 29 ? 39.109 27.385 22.287 1.00 18.90 29 GLN B C 1
ATOM 746 O O . GLN B 1 29 ? 38.097 27.865 21.807 1.00 24.80 29 GLN B O 1
ATOM 752 N N . PRO B 1 30 ? 39.075 26.182 22.876 1.00 15.90 30 PRO B N 1
ATOM 753 C CA . PRO B 1 30 ? 37.759 25.533 22.885 1.00 19.30 30 PRO B CA 1
ATOM 754 C C . PRO B 1 30 ? 36.678 26.269 23.681 1.00 22.30 30 PRO B C 1
ATOM 755 O O . PRO B 1 30 ? 35.508 26.187 23.343 1.00 26.30 30 PRO B O 1
ATOM 759 N N . THR B 1 31 ? 37.075 27.033 24.696 1.00 26.80 31 THR B N 1
ATOM 760 C CA . THR B 1 31 ? 36.136 27.772 25.555 1.00 21.00 31 THR B CA 1
ATOM 761 C C . THR B 1 31 ? 35.537 28.934 24.761 1.00 17.90 31 THR B C 1
ATOM 762 O O . THR B 1 31 ? 34.318 29.122 24.791 1.00 18.90 31 THR B O 1
ATOM 766 N N . ALA B 1 32 ? 36.374 29.643 23.998 1.00 11.90 32 ALA B N 1
ATOM 767 C CA . ALA B 1 32 ? 35.925 30.725 23.109 1.00 16.30 32 ALA B CA 1
ATOM 768 C C . ALA B 1 32 ? 34.956 30.242 22.003 1.00 19.20 32 ALA B C 1
ATOM 769 O O . ALA B 1 32 ? 33.893 30.817 21.813 1.00 21.10 32 ALA B O 1
ATOM 771 N N . VAL B 1 33 ? 35.218 29.053 21.475 1.00 17.00 33 VAL B N 1
ATOM 772 C CA . VAL B 1 33 ? 34.356 28.441 20.478 1.00 21.30 33 VAL B CA 1
ATOM 773 C C . VAL B 1 33 ? 33.023 28.064 21.105 1.00 21.90 33 VAL B C 1
ATOM 774 O O . VAL B 1 33 ? 31.994 28.348 20.534 1.00 29.00 33 VAL B O 1
ATOM 778 N N . GLY B 1 34 ? 33.023 27.408 22.263 1.00 21.90 34 GLY B N 1
ATOM 779 C CA . GLY B 1 34 ? 31.759 27.088 22.928 1.00 20.10 34 GLY B CA 1
ATOM 780 C C . GLY B 1 34 ? 30.981 28.324 23.365 1.00 15.30 34 GLY B C 1
ATOM 781 O O . GLY B 1 34 ? 29.760 28.374 23.342 1.00 21.10 34 GLY B O 1
ATOM 782 N N . PHE B 1 35 ? 31.694 29.333 23.801 1.00 12.90 35 PHE B N 1
ATOM 783 C CA . PHE B 1 35 ? 31.045 30.550 24.233 1.00 18.10 35 PHE B CA 1
ATOM 784 C C . PHE B 1 35 ? 30.310 31.119 23.008 1.00 26.60 35 PHE B C 1
ATOM 785 O O . PHE B 1 35 ? 29.102 31.347 23.049 1.00 27.10 35 PHE B O 1
ATOM 793 N N . ALA B 1 36 ? 31.026 31.253 21.892 1.00 23.00 36 ALA B N 1
ATOM 794 C CA . ALA B 1 36 ? 30.463 31.826 20.678 1.00 27.40 36 ALA B CA 1
ATOM 795 C C . ALA B 1 36 ? 29.261 31.032 20.200 1.00 29.50 36 ALA B C 1
ATOM 796 O O . ALA B 1 36 ? 28.230 31.585 19.845 1.00 34.30 36 ALA B O 1
ATOM 798 N N . GLU B 1 37 ? 29.354 29.727 20.290 1.00 31.40 37 GLU B N 1
ATOM 799 C CA . GLU B 1 37 ? 28.245 28.859 19.963 1.00 36.00 37 GLU B CA 1
ATOM 800 C C . GLU B 1 37 ? 27.025 29.060 20.856 1.00 41.30 37 GLU B C 1
ATOM 801 O O . GLU B 1 37 ? 25.927 29.169 20.361 1.00 47.70 37 GLU B O 1
ATOM 807 N N . ALA B 1 38 ? 27.199 29.052 22.173 1.00 47.00 38 ALA B N 1
ATOM 808 C CA . ALA B 1 38 ? 26.071 29.255 23.088 1.00 44.90 38 ALA B CA 1
ATOM 809 C C . ALA B 1 38 ? 25.393 30.592 22.785 1.00 44.20 38 ALA B C 1
ATOM 810 O O . ALA B 1 38 ? 24.172 30.689 22.831 1.00 43.00 38 ALA B O 1
ATOM 812 N N . LEU B 1 39 ? 26.214 31.634 22.663 1.00 43.80 39 LEU B N 1
ATOM 813 C CA . LEU B 1 39 ? 25.786 32.994 22.373 1.00 47.20 39 LEU B CA 1
ATOM 814 C C . LEU B 1 39 ? 24.899 33.046 21.165 1.00 55.50 39 LEU B C 1
ATOM 815 O O . LEU B 1 39 ? 23.892 33.731 21.164 1.00 58.40 39 LEU B O 1
ATOM 820 N N . ASN B 1 40 ? 25.471 32.600 20.057 1.00 63.60 40 ASN B N 1
ATOM 821 C CA . ASN B 1 40 ? 24.841 32.738 18.753 1.00 69.20 40 ASN B CA 1
ATOM 822 C C . ASN B 1 40 ? 24.081 31.468 18.419 1.00 73.60 40 ASN B C 1
ATOM 823 O O . ASN B 1 40 ? 23.020 31.267 18.989 1.00 72.50 40 ASN B O 1
ATOM 828 N N . ASN B 1 41 ? 24.660 30.591 17.589 1.00 81.20 41 ASN B N 1
ATOM 829 C CA . ASN B 1 41 ? 24.060 29.295 17.190 1.00 91.50 41 ASN B CA 1
ATOM 830 C C . ASN B 1 41 ? 23.103 28.643 18.231 1.00 94.00 41 ASN B C 1
ATOM 831 O O . ASN B 1 41 ? 23.347 27.518 18.711 1.00 92.60 41 ASN B O 1
ATOM 836 N N . LYS B 1 42 ? 21.935 29.244 18.424 1.00 94.80 42 LYS B N 1
ATOM 837 C CA . LYS B 1 42 ? 21.052 28.790 19.484 1.00 92.80 42 LYS B CA 1
ATOM 838 C C . LYS B 1 42 ? 19.580 28.630 19.082 1.00 94.80 42 LYS B C 1
ATOM 839 O O . LYS B 1 42 ? 19.140 29.115 18.023 1.00 93.40 42 LYS B O 1
ATOM 845 N N . ASP B 1 43 ? 18.950 27.684 19.772 1.00 94.50 43 ASP B N 1
ATOM 846 C CA . ASP B 1 43 ? 17.513 27.472 19.713 1.00 91.50 43 ASP B CA 1
ATOM 847 C C . ASP B 1 43 ? 17.010 28.238 20.946 1.00 89.30 43 ASP B C 1
ATOM 848 O O . ASP B 1 43 ? 17.121 29.469 21.005 1.00 91.70 43 ASP B O 1
ATOM 853 N N . LYS B 1 44 ? 16.656 27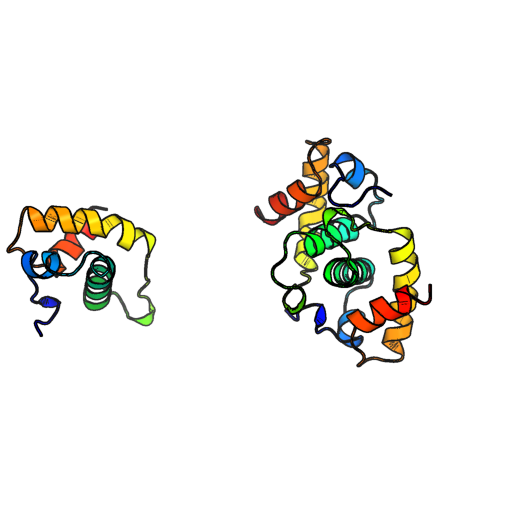.504 21.997 1.00 83.00 44 LYS B N 1
ATOM 854 C CA . LYS B 1 44 ? 16.214 28.110 23.248 1.00 72.50 44 LYS B CA 1
ATOM 855 C C . LYS B 1 44 ? 17.166 27.619 24.323 1.00 61.50 44 LYS B C 1
ATOM 856 O O . LYS B 1 44 ? 17.606 26.470 24.284 1.00 65.20 44 LYS B O 1
ATOM 862 N N . PRO B 1 45 ? 17.538 28.495 25.270 1.00 51.70 45 PRO B N 1
ATOM 863 C CA . PRO B 1 45 ? 18.522 28.162 26.306 1.00 44.80 45 PRO B CA 1
ATOM 864 C C . PRO B 1 45 ? 18.291 26.802 26.967 1.00 41.60 45 PRO B C 1
ATOM 865 O O . PRO B 1 45 ? 19.228 26.042 27.113 1.00 39.50 45 PRO B O 1
ATOM 869 N N . GLU B 1 46 ? 17.026 26.460 27.239 1.00 42.40 46 GLU B N 1
ATOM 870 C CA . GLU B 1 46 ? 16.660 25.205 27.908 1.00 41.10 46 GLU B CA 1
ATOM 871 C C . GLU B 1 46 ? 16.965 23.992 27.055 1.00 38.90 46 GLU B C 1
ATOM 872 O O . GLU B 1 46 ? 16.997 22.873 27.570 1.00 38.70 46 GLU B O 1
ATOM 878 N N . ASP B 1 47 ? 17.102 24.199 25.749 1.00 35.80 47 ASP B N 1
ATOM 879 C CA . ASP B 1 47 ? 17.343 23.089 24.826 1.00 38.20 47 ASP B CA 1
ATOM 880 C C . ASP B 1 47 ? 18.787 23.032 24.319 1.00 31.70 47 ASP B C 1
ATOM 881 O O . ASP B 1 47 ? 19.257 21.986 23.847 1.00 31.40 47 ASP B O 1
ATOM 886 N N . ALA B 1 48 ? 19.523 24.116 24.539 1.00 28.20 48 ALA B N 1
ATOM 887 C CA . ALA B 1 48 ? 20.909 24.163 24.118 1.00 31.20 48 ALA B CA 1
ATOM 888 C C . ALA B 1 48 ? 21.698 22.984 24.717 1.00 33.60 48 ALA B C 1
ATOM 889 O O . ALA B 1 48 ? 21.614 22.682 25.917 1.00 35.90 48 ALA B O 1
ATOM 891 N N . VAL B 1 49 ? 22.332 22.223 23.840 1.00 36.30 49 VAL B N 1
ATOM 892 C CA . VAL B 1 49 ? 23.165 21.109 24.246 1.00 37.00 49 VAL B CA 1
ATOM 893 C C . VAL B 1 49 ? 24.642 21.487 24.012 1.00 35.20 49 VAL B C 1
ATOM 894 O O . VAL B 1 49 ? 24.925 22.382 23.212 1.00 31.40 49 VAL 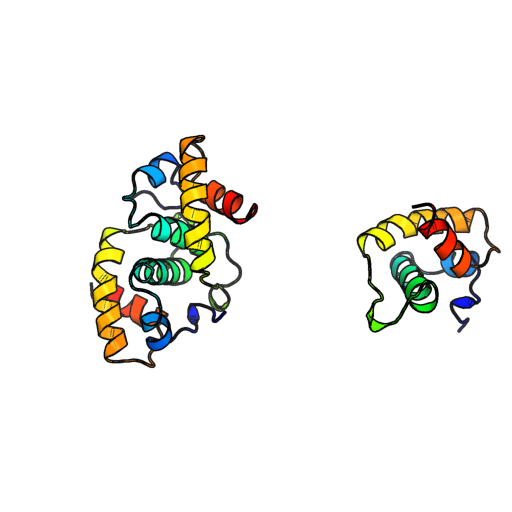B O 1
ATOM 898 N N . LEU B 1 50 ? 25.528 20.970 24.875 1.00 37.90 50 LEU B N 1
ATOM 899 C CA . LEU B 1 50 ? 26.969 21.201 24.785 1.00 37.20 50 LEU B CA 1
ATOM 900 C C . LEU B 1 50 ? 27.558 19.891 24.306 1.00 39.50 50 LEU B C 1
ATOM 901 O O . LEU B 1 50 ? 27.529 18.859 24.995 1.00 41.20 50 LEU B O 1
ATOM 906 N N . ASP B 1 51 ? 28.032 19.929 23.078 1.00 40.50 51 ASP B N 1
ATOM 907 C CA . ASP B 1 51 ? 28.596 18.760 22.455 1.00 40.10 51 ASP B CA 1
ATOM 908 C C . ASP B 1 51 ? 30.103 18.845 22.571 1.00 35.50 51 ASP B C 1
ATOM 909 O O . ASP B 1 51 ? 30.773 19.476 21.754 1.00 24.70 51 ASP B O 1
ATOM 914 N N . VAL B 1 52 ? 30.635 18.237 23.613 1.00 40.00 52 VAL B N 1
ATOM 915 C CA . VAL B 1 52 ? 32.058 18.381 23.901 1.00 46.10 52 VAL B CA 1
ATOM 916 C C . VAL B 1 52 ? 32.969 17.716 22.863 1.00 45.70 52 VAL B C 1
ATOM 917 O O . VAL B 1 52 ? 34.015 18.252 22.529 1.00 42.90 52 VAL B O 1
ATOM 921 N N . GLN B 1 53 ? 32.483 16.674 22.203 1.00 53.10 53 GLN B N 1
ATOM 922 C CA . GLN B 1 53 ? 33.271 16.054 21.140 1.00 58.70 53 GLN B CA 1
ATOM 923 C C . GLN B 1 53 ? 33.321 16.972 19.925 1.00 54.60 53 GLN B C 1
ATOM 924 O O . GLN B 1 53 ? 34.389 17.178 19.337 1.00 54.10 53 GLN B O 1
ATOM 930 N N . GLY B 1 54 ? 32.171 17.578 19.622 1.00 49.90 54 GLY B N 1
ATOM 931 C CA . GLY B 1 54 ? 32.060 18.506 18.516 1.00 39.10 54 GLY B CA 1
ATOM 932 C C . GLY B 1 54 ? 32.963 19.699 18.709 1.00 37.20 54 GLY B C 1
ATOM 933 O O . GLY B 1 54 ? 33.741 20.060 17.828 1.00 32.30 54 GLY B O 1
ATOM 934 N N . ILE B 1 55 ? 32.965 20.252 19.909 1.00 32.60 55 ILE B N 1
ATOM 935 C CA . ILE B 1 55 ? 33.767 21.433 20.132 1.00 29.60 55 ILE B CA 1
ATOM 936 C C . ILE B 1 55 ? 35.237 21.061 20.061 1.00 30.60 55 ILE B C 1
ATOM 937 O O . ILE B 1 55 ? 36.061 21.829 19.565 1.00 28.20 55 ILE B O 1
ATOM 942 N N . ALA B 1 56 ? 35.570 19.876 20.558 1.00 28.20 56 ALA B N 1
ATOM 943 C CA . ALA B 1 56 ? 36.956 19.411 20.528 1.00 37.20 56 ALA B CA 1
ATOM 944 C C . ALA B 1 56 ? 37.421 19.173 19.085 1.00 37.60 56 ALA B C 1
ATOM 945 O O . ALA B 1 56 ? 38.552 19.487 18.715 1.00 35.70 56 ALA B O 1
ATOM 947 N N . THR B 1 57 ? 36.521 18.662 18.259 1.00 39.40 57 THR B N 1
ATOM 948 C CA . THR B 1 57 ? 36.846 18.399 16.872 1.00 36.60 57 THR B CA 1
ATOM 949 C C . THR B 1 57 ? 36.903 19.635 15.978 1.00 38.00 57 THR B C 1
ATOM 950 O O . THR B 1 57 ? 37.890 19.832 15.295 1.00 39.60 57 THR B O 1
ATOM 954 N N . VAL B 1 58 ? 35.964 20.567 16.148 1.00 41.40 58 VAL B N 1
ATOM 955 C CA . VAL B 1 58 ? 35.889 21.734 15.280 1.00 35.20 58 VAL B CA 1
ATOM 956 C C . VAL B 1 58 ? 36.823 22.884 15.657 1.00 33.00 58 VAL B C 1
ATOM 957 O O . VAL B 1 58 ? 37.108 23.752 14.825 1.00 34.20 58 VAL B O 1
ATOM 961 N N . THR B 1 59 ? 37.405 22.851 16.852 1.00 24.50 59 THR B N 1
ATOM 962 C CA . THR B 1 59 ? 38.269 23.971 17.240 1.00 23.30 59 THR B CA 1
ATOM 963 C C . THR B 1 59 ? 39.533 24.085 16.405 1.00 15.40 59 THR B C 1
ATOM 964 O O . THR B 1 59 ? 39.911 25.170 16.033 1.00 18.40 59 THR B O 1
ATOM 968 N N . PRO B 1 60 ? 40.283 22.990 16.216 1.00 21.60 60 PRO B N 1
ATOM 969 C CA . PRO B 1 60 ? 41.454 23.007 15.333 1.00 21.70 60 PRO B CA 1
ATOM 970 C C . PRO B 1 60 ? 41.116 23.437 13.870 1.00 19.10 60 PRO B C 1
ATOM 971 O O . PRO B 1 60 ? 41.853 24.184 13.255 1.00 19.70 60 PRO B O 1
ATOM 975 N N . ALA B 1 61 ? 39.988 22.972 13.355 1.00 21.90 61 ALA B N 1
ATOM 976 C CA . ALA B 1 61 ? 39.480 23.386 12.058 1.00 23.30 61 ALA B CA 1
ATOM 977 C C . ALA B 1 61 ? 39.309 24.909 12.038 1.00 24.40 61 ALA B C 1
ATOM 978 O O . ALA B 1 61 ? 39.808 25.609 11.153 1.00 33.10 61 ALA B O 1
ATOM 980 N N . ILE B 1 62 ? 38.719 25.443 13.093 1.00 26.50 62 ILE B N 1
ATOM 981 C CA . ILE B 1 62 ? 38.495 26.887 13.189 1.00 23.30 62 ILE B CA 1
ATOM 982 C C . ILE B 1 62 ? 39.818 27.645 13.310 1.00 27.60 62 ILE B C 1
ATOM 983 O O . ILE B 1 62 ? 39.989 28.733 12.718 1.00 29.90 62 ILE B O 1
ATOM 988 N N . VAL B 1 63 ? 40.769 27.083 14.064 1.00 25.90 63 VAL B N 1
ATOM 989 C CA . VAL B 1 63 ? 42.056 27.748 14.195 1.00 25.40 63 VAL B CA 1
ATOM 990 C C . VAL B 1 63 ? 42.692 27.826 12.813 1.00 32.10 63 VAL B C 1
ATOM 991 O O . VAL B 1 63 ? 43.175 28.897 12.422 1.00 28.40 63 VAL B O 1
ATOM 995 N N . GLN B 1 64 ? 42.593 26.739 12.033 1.00 31.20 64 GLN B N 1
ATOM 996 C CA . GLN B 1 64 ? 43.181 26.747 10.691 1.00 36.50 64 GLN B CA 1
ATOM 997 C C . GLN B 1 64 ? 42.456 27.721 9.742 1.00 35.60 64 GLN B C 1
ATOM 998 O O . GLN B 1 64 ? 43.101 28.553 9.114 1.00 34.10 64 GLN B O 1
ATOM 1004 N N . ALA B 1 65 ? 41.129 27.634 9.669 1.00 27.40 65 ALA B N 1
ATOM 1005 C CA . ALA B 1 65 ? 40.321 28.590 8.912 1.00 30.20 65 ALA B CA 1
ATOM 1006 C C . ALA B 1 65 ? 40.576 30.050 9.281 1.00 31.50 65 ALA B C 1
ATOM 1007 O O . ALA B 1 65 ? 40.662 30.918 8.402 1.00 33.90 65 ALA B O 1
ATOM 1009 N N . CYS B 1 66 ? 40.753 30.340 10.564 1.00 25.60 66 CYS B N 1
ATOM 1010 C CA . CYS B 1 66 ? 41.038 31.711 10.936 1.00 26.20 66 CYS B CA 1
ATOM 1011 C C . CYS B 1 66 ? 42.390 32.184 10.531 1.00 30.30 66 CYS B C 1
ATOM 1012 O O . CYS B 1 66 ? 42.621 33.376 10.445 1.00 32.50 66 CYS B O 1
ATOM 1015 N N . THR B 1 67 ? 43.330 31.253 10.474 1.00 35.90 67 THR B N 1
ATOM 1016 C CA . THR B 1 67 ? 44.708 31.523 10.054 1.00 37.90 67 THR B CA 1
ATOM 1017 C C . THR B 1 67 ? 44.814 31.979 8.600 1.00 39.60 67 THR B C 1
ATOM 1018 O O . THR B 1 67 ? 45.674 32.779 8.252 1.00 39.30 67 THR B O 1
ATOM 1022 N N . GLN B 1 68 ? 43.985 31.386 7.751 1.00 45.10 68 GLN B N 1
ATOM 1023 C CA . GLN B 1 68 ? 43.950 31.690 6.333 1.00 48.40 68 GLN B CA 1
ATOM 1024 C C . GLN B 1 68 ? 42.974 32.831 6.020 1.00 52.10 68 GLN B C 1
ATOM 1025 O O . GLN B 1 68 ? 42.804 33.186 4.852 1.00 52.30 68 GLN B O 1
ATOM 1031 N N . ASP B 1 69 ? 42.261 33.335 7.037 1.00 51.30 69 ASP B N 1
ATOM 1032 C CA . ASP B 1 69 ? 41.286 34.419 6.851 1.00 44.60 69 ASP B CA 1
ATOM 1033 C C . ASP B 1 69 ? 41.264 35.263 8.106 1.00 41.50 69 ASP B C 1
ATOM 1034 O O . ASP B 1 69 ? 40.244 35.383 8.756 1.00 41.90 69 ASP B O 1
ATOM 1039 N N . LYS B 1 70 ? 42.354 35.954 8.365 1.00 40.40 70 LYS B N 1
ATOM 1040 C CA . LYS B 1 70 ? 42.517 36.647 9.625 1.00 44.70 70 LYS B CA 1
ATOM 1041 C C . LYS B 1 70 ? 41.567 37.797 9.906 1.00 44.80 70 LYS B C 1
ATOM 1042 O O . LYS B 1 70 ? 41.397 38.152 11.070 1.00 42.90 70 LYS B O 1
ATOM 1048 N N . GLN B 1 71 ? 40.928 38.384 8.890 1.00 42.30 71 GLN B N 1
ATOM 1049 C CA . GLN B 1 71 ? 39.985 39.457 9.201 1.00 42.00 71 GLN B CA 1
ATOM 1050 C C . GLN B 1 71 ? 38.554 39.053 9.136 1.00 35.70 71 GLN B C 1
ATOM 1051 O O . GLN B 1 71 ? 37.675 39.912 9.186 1.00 38.30 71 GLN B O 1
ATOM 1057 N N . ALA B 1 72 ? 38.294 37.777 8.950 1.00 28.20 72 ALA B N 1
ATOM 1058 C CA . ALA B 1 72 ? 36.910 37.365 8.966 1.00 30.80 72 ALA B CA 1
ATOM 1059 C C . ALA B 1 72 ? 36.384 37.384 10.398 1.00 33.20 72 ALA B C 1
ATOM 1060 O O . ALA B 1 72 ? 37.141 37.337 11.367 1.00 36.60 72 ALA B O 1
ATOM 1062 N N . ASN B 1 73 ? 35.080 37.530 10.527 1.00 34.70 73 ASN B N 1
ATOM 1063 C CA . ASN B 1 73 ? 34.442 37.570 11.821 1.00 29.30 73 ASN B CA 1
ATOM 1064 C C . ASN B 1 73 ? 34.481 36.157 12.439 1.00 30.70 73 ASN B C 1
ATOM 1065 O O . ASN B 1 73 ? 33.981 35.171 11.873 1.00 30.30 73 ASN B O 1
ATOM 1070 N N . PHE B 1 74 ? 35.037 36.071 13.640 1.00 32.70 74 PHE B N 1
ATOM 1071 C CA . PHE B 1 74 ? 35.189 34.786 14.356 1.00 27.80 74 PHE B CA 1
ATOM 1072 C C . PHE B 1 74 ? 33.867 34.018 14.471 1.00 19.80 74 PHE B C 1
ATOM 1073 O O . PHE B 1 74 ? 33.752 32.872 14.057 1.00 23.80 74 PHE B O 1
ATOM 1081 N N . LYS B 1 75 ? 32.816 34.682 14.912 1.00 22.00 75 LYS B N 1
ATOM 1082 C CA . LYS B 1 75 ? 31.589 33.942 15.189 1.00 22.90 75 LYS B CA 1
ATOM 1083 C C . LYS B 1 75 ? 30.992 33.371 13.929 1.00 22.90 75 LYS B C 1
ATOM 1084 O O . LYS B 1 75 ? 30.387 32.308 13.928 1.00 24.30 75 LYS B O 1
ATOM 1090 N N . ASP B 1 76 ? 31.237 34.044 12.826 1.00 29.50 76 ASP B N 1
ATOM 1091 C CA . ASP B 1 76 ? 30.726 33.560 11.568 1.00 36.50 76 ASP B CA 1
ATOM 1092 C C . ASP B 1 76 ? 31.554 32.390 11.104 1.00 36.70 76 ASP B C 1
ATOM 1093 O O . ASP B 1 76 ? 30.996 31.405 10.622 1.00 41.40 76 ASP B O 1
ATOM 1098 N N . LYS B 1 77 ? 32.860 32.435 11.359 1.00 31.90 77 LYS B N 1
ATOM 1099 C CA . LYS B 1 77 ? 33.695 31.287 11.055 1.00 32.20 77 LYS B CA 1
ATOM 1100 C C . LYS B 1 77 ? 33.280 30.083 11.893 1.00 35.40 77 LYS B C 1
ATOM 1101 O O . LYS B 1 77 ? 33.324 28.943 11.427 1.00 39.30 77 LYS B O 1
ATOM 1107 N N . VAL B 1 78 ? 32.855 30.323 13.125 1.00 33.40 78 VAL B N 1
ATOM 1108 C CA . VAL B 1 78 ? 32.458 29.223 13.971 1.00 31.10 78 VAL B CA 1
ATOM 1109 C C . VAL B 1 78 ? 31.240 28.554 13.384 1.00 34.60 78 VAL B C 1
ATOM 1110 O O . VAL B 1 78 ? 31.193 27.326 13.276 1.00 33.10 78 VAL B O 1
ATOM 1114 N N . LYS B 1 79 ? 30.246 29.364 13.046 1.00 39.80 79 LYS B N 1
ATOM 1115 C CA . LYS B 1 79 ? 28.986 28.864 12.486 1.00 48.80 79 LYS B CA 1
ATOM 1116 C C . LYS B 1 79 ? 29.237 28.100 11.189 1.00 49.90 79 LYS B C 1
ATOM 1117 O O . LYS B 1 79 ? 28.632 27.037 10.949 1.00 47.90 79 LYS B O 1
ATOM 1123 N N . GLY B 1 80 ? 30.133 28.652 10.364 1.00 47.40 80 GLY B N 1
ATOM 1124 C CA . GLY B 1 80 ? 30.509 28.028 9.102 1.00 52.60 80 GLY B CA 1
ATOM 1125 C C . GLY B 1 80 ? 31.221 26.687 9.244 1.00 54.80 80 GLY B C 1
ATOM 1126 O O . GLY B 1 80 ? 30.744 25.678 8.717 1.00 58.40 80 GLY B O 1
ATOM 1127 N N . GLU B 1 81 ? 32.343 26.671 9.966 1.00 53.70 81 GLU B N 1
ATOM 1128 C CA . GLU B 1 81 ? 33.087 25.445 10.236 1.00 51.60 81 GLU B CA 1
ATOM 1129 C C . GLU B 1 81 ? 32.203 24.392 10.840 1.00 49.60 81 GLU B C 1
ATOM 1130 O O . GLU B 1 81 ? 32.312 23.222 10.512 1.00 46.70 81 GLU B O 1
ATOM 1136 N N . TRP B 1 82 ? 31.407 24.811 11.809 1.00 50.40 82 TRP B N 1
ATOM 1137 C CA . TRP B 1 82 ? 30.553 23.899 12.523 1.00 59.70 82 TRP B CA 1
ATOM 1138 C C . TRP B 1 82 ? 29.600 23.193 11.562 1.00 61.80 82 TRP B C 1
ATOM 1139 O O . TRP B 1 82 ? 29.389 21.991 11.697 1.00 62.50 82 TRP B O 1
ATOM 1150 N N . ASP B 1 83 ? 29.089 23.909 10.557 1.00 66.70 83 ASP B N 1
ATOM 1151 C CA . ASP B 1 83 ? 28.134 23.329 9.600 1.00 72.20 83 ASP B CA 1
ATOM 1152 C C . ASP B 1 83 ? 28.759 22.292 8.711 1.00 76.40 83 ASP B C 1
ATOM 1153 O O . ASP B 1 83 ? 28.168 21.239 8.469 1.00 77.70 83 ASP B O 1
ATOM 1158 N N . LYS B 1 84 ? 29.865 22.683 8.089 1.00 81.50 84 LYS B N 1
ATOM 1159 C CA . LYS B 1 84 ? 30.680 21.787 7.287 1.00 87.60 84 LYS B CA 1
ATOM 1160 C C . LYS B 1 84 ? 31.438 20.846 8.236 1.00 93.30 84 LYS B C 1
ATOM 1161 O O . LYS B 1 84 ? 32.664 20.907 8.347 1.00 96.70 84 LYS B O 1
ATOM 1167 N N . ILE B 1 85 ? 30.692 20.045 8.993 1.00 98.50 85 ILE B N 1
ATOM 1168 C CA . ILE B 1 85 ? 31.286 19.144 9.980 1.00 103.30 85 ILE B CA 1
ATOM 1169 C C . ILE B 1 85 ? 32.193 19.924 10.947 1.00 100.30 85 ILE B C 1
ATOM 1170 O O . ILE B 1 85 ? 33.258 19.461 11.360 1.00 94.30 85 ILE B O 1
ATOM 1175 N N . LYS C 1 10 ? -15.428 9.557 -3.662 1.00 84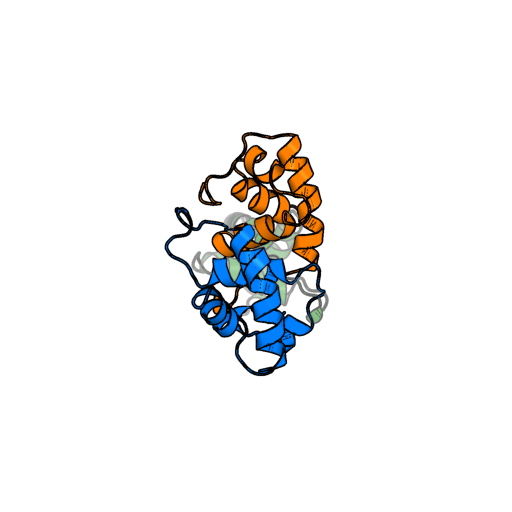.80 10 LYS C N 1
ATOM 1176 C CA . LYS C 1 10 ? -15.989 8.212 -3.493 1.00 84.70 10 LYS C CA 1
ATOM 1177 C C . LYS C 1 10 ? -15.378 7.181 -4.484 1.00 78.60 10 LYS C C 1
ATOM 1178 O O . LYS C 1 10 ? -15.465 5.961 -4.282 1.00 78.20 10 LYS C O 1
ATOM 1184 N N . LYS C 1 11 ? -14.702 7.704 -5.506 1.00 70.00 11 LYS C N 1
ATOM 1185 C CA . LYS C 1 11 ? -13.993 6.925 -6.516 1.00 59.40 11 LYS C CA 1
ATOM 1186 C C . LYS C 1 11 ? -12.667 6.518 -5.873 1.00 50.00 11 LYS C C 1
ATOM 1187 O O . LYS C 1 11 ? -11.909 7.383 -5.448 1.00 50.40 11 LYS C O 1
ATOM 1193 N N . PRO C 1 12 ? -12.367 5.211 -5.809 1.00 42.20 12 PRO C N 1
ATOM 1194 C CA . PRO C 1 12 ? -11.012 4.784 -5.415 1.00 40.90 12 PRO C CA 1
ATOM 1195 C C . PRO C 1 12 ? -9.917 5.448 -6.292 1.00 39.20 12 PRO C C 1
ATOM 1196 O O . PRO C 1 12 ? -10.123 5.674 -7.472 1.00 35.40 12 PRO C O 1
ATOM 1200 N N . VAL C 1 13 ? -8.761 5.762 -5.717 1.00 32.60 13 VAL C N 1
ATOM 1201 C CA . VAL C 1 13 ? -7.744 6.505 -6.433 1.00 26.60 13 VAL C CA 1
ATOM 1202 C C . VAL C 1 13 ? -7.205 5.726 -7.629 1.00 28.40 13 VAL C C 1
ATOM 1203 O O . VAL C 1 13 ? -6.917 6.299 -8.682 1.00 29.00 13 VAL C O 1
ATOM 1207 N N . ASN C 1 14 ? -7.213 4.407 -7.511 1.00 27.80 14 ASN C N 1
ATOM 1208 C CA . ASN C 1 14 ? -6.820 3.548 -8.595 1.00 31.90 14 ASN C CA 1
ATOM 1209 C C . ASN C 1 14 ? -7.774 3.507 -9.788 1.00 31.90 14 ASN C C 1
ATOM 1210 O O . ASN C 1 14 ? -7.452 2.952 -10.807 1.00 38.40 14 ASN C O 1
ATOM 1215 N N . SER C 1 15 ? -8.915 4.161 -9.682 1.00 32.60 15 SER C N 1
ATOM 1216 C CA . SER C 1 15 ? -9.831 4.286 -10.811 1.00 33.50 15 SER C CA 1
ATOM 1217 C C . SER C 1 15 ? -9.953 5.717 -11.381 1.00 33.90 15 SER C C 1
ATOM 1218 O O . SER C 1 15 ? -10.713 5.942 -12.322 1.00 40.10 15 SER C O 1
ATOM 1221 N N . TRP C 1 16 ? -9.202 6.672 -10.827 1.00 33.90 16 TRP C N 1
ATOM 1222 C CA . TRP C 1 16 ? -9.247 8.058 -11.274 1.00 27.80 16 TRP C CA 1
ATOM 1223 C C . TRP C 1 16 ? -8.658 8.116 -12.657 1.00 25.90 16 TRP C C 1
ATOM 1224 O O . TRP C 1 16 ? -7.734 7.360 -12.980 1.00 24.60 16 TRP C O 1
ATOM 1235 N N . THR C 1 17 ? -9.263 8.948 -13.494 1.00 23.60 17 THR C N 1
ATOM 1236 C CA . THR C 1 17 ? -8.649 9.349 -14.739 1.00 25.80 17 THR C CA 1
ATOM 1237 C C . THR C 1 17 ? -7.926 10.690 -14.452 1.00 28.20 17 THR C C 1
ATOM 1238 O O . THR C 1 17 ? -8.098 11.314 -13.374 1.00 27.70 17 THR C O 1
ATOM 1242 N N . CYS C 1 18 ? -7.119 11.123 -15.416 1.00 26.00 18 CYS C N 1
ATOM 1243 C CA . CYS C 1 18 ? -6.462 12.413 -15.379 1.00 19.30 18 CYS C CA 1
ATOM 1244 C C . CYS C 1 18 ? -7.454 13.554 -15.194 1.00 23.20 18 CYS C C 1
ATO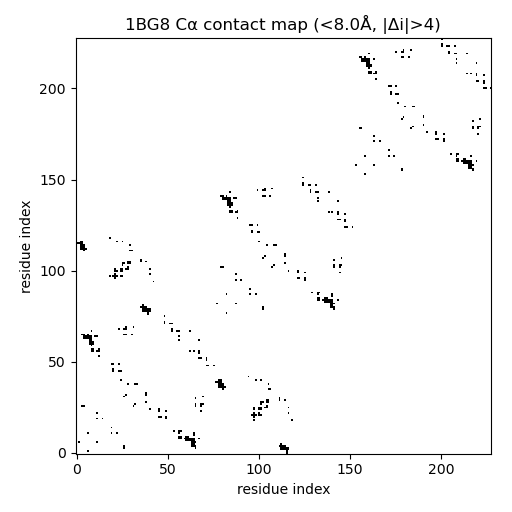M 1245 O O . CYS C 1 18 ? -7.147 14.527 -14.505 1.00 28.60 18 CYS C O 1
ATOM 1248 N N . GLU C 1 19 ? -8.687 13.385 -15.653 1.00 25.40 19 GLU C N 1
ATOM 1249 C CA . GLU C 1 19 ? -9.700 14.416 -15.403 1.00 32.00 19 GLU C CA 1
ATOM 1250 C C . GLU C 1 19 ? -10.000 14.535 -13.922 1.00 29.70 19 GLU C C 1
ATOM 1251 O O . GLU C 1 19 ? -10.271 15.624 -13.445 1.00 31.60 19 GLU C O 1
ATOM 1257 N N . ASP C 1 20 ? -10.197 13.397 -13.260 1.00 30.30 20 ASP C N 1
ATOM 1258 C CA . ASP C 1 20 ? -10.515 13.387 -11.836 1.00 27.10 20 ASP C CA 1
ATOM 1259 C C . ASP C 1 20 ? -9.413 14.114 -11.086 1.00 28.50 20 ASP C C 1
ATOM 1260 O O . ASP C 1 20 ? -9.703 14.958 -10.278 1.00 35.10 20 ASP C O 1
ATOM 1265 N N . PHE C 1 21 ? -8.152 13.762 -11.336 1.00 26.20 21 PHE C N 1
ATOM 1266 C CA . PHE C 1 21 ? -7.031 14.442 -10.719 1.00 22.70 21 PHE C CA 1
ATOM 1267 C C . PHE C 1 21 ? -7.035 15.969 -10.975 1.00 27.50 21 PHE C C 1
ATOM 1268 O O . PHE C 1 21 ? -6.618 16.771 -10.120 1.00 23.10 21 PHE C O 1
ATOM 1276 N N . LEU C 1 22 ? -7.405 16.377 -12.186 1.00 31.30 22 LEU C N 1
ATOM 1277 C CA . LEU C 1 22 ? -7.368 17.802 -12.531 1.00 30.20 22 LEU C CA 1
ATOM 1278 C C . LEU C 1 22 ? -8.437 18.587 -11.793 1.00 28.40 22 LEU C C 1
ATOM 1279 O O . LEU C 1 22 ? -8.282 19.771 -11.546 1.00 34.00 22 LEU C O 1
ATOM 1284 N N . ALA C 1 23 ? -9.453 17.896 -11.317 1.00 30.10 23 ALA C N 1
ATOM 1285 C CA . ALA C 1 23 ? -10.503 18.532 -10.526 1.00 33.90 23 ALA C CA 1
ATOM 1286 C C . ALA C 1 23 ? -10.142 18.722 -9.031 1.00 37.90 23 ALA C C 1
ATOM 1287 O O . ALA C 1 23 ? -10.912 19.331 -8.270 1.00 41.00 23 ALA C O 1
ATOM 1289 N N . VAL C 1 24 ? -9.056 18.093 -8.582 1.00 37.20 24 VAL C N 1
ATOM 1290 C CA . VAL C 1 24 ? -8.627 18.249 -7.195 1.00 38.20 24 VAL C CA 1
ATOM 1291 C C . VAL C 1 24 ? -7.943 19.614 -7.065 1.00 38.30 24 VAL C C 1
ATOM 1292 O O . VAL C 1 24 ? -7.120 20.026 -7.904 1.00 36.20 24 VAL C O 1
ATOM 1296 N N . ASP C 1 25 ? -8.317 20.331 -6.018 1.00 37.30 25 ASP C N 1
ATOM 1297 C CA . ASP C 1 25 ? -7.711 21.607 -5.740 1.00 32.10 25 ASP C CA 1
ATOM 1298 C C . ASP C 1 25 ? -6.217 21.510 -5.781 1.00 28.20 25 ASP C C 1
ATOM 1299 O O . ASP C 1 25 ? -5.632 20.593 -5.246 1.00 33.90 25 ASP C O 1
ATOM 1304 N N . GLU C 1 26 ? -5.599 22.520 -6.348 1.00 34.60 26 GLU C N 1
ATOM 1305 C CA . GLU C 1 26 ? -4.154 22.628 -6.439 1.00 40.50 26 GLU C CA 1
ATOM 1306 C C . GLU C 1 26 ? -3.371 22.262 -5.196 1.00 40.60 26 GLU C C 1
ATOM 1307 O O . GLU C 1 26 ? -2.246 21.780 -5.298 1.00 39.30 26 GLU C O 1
ATOM 1313 N N . SER C 1 27 ? -3.855 22.686 -4.036 1.00 41.80 27 SER C N 1
ATOM 1314 C CA . SER C 1 27 ? -3.101 22.462 -2.803 1.00 44.50 27 SER C CA 1
ATOM 1315 C C . SER C 1 27 ? -3.040 20.994 -2.428 1.00 42.20 27 SER C C 1
ATOM 1316 O O . SER C 1 27 ? -2.070 20.568 -1.822 1.00 44.90 27 SER C O 1
ATOM 1319 N N . PHE C 1 28 ? -3.981 20.197 -2.925 1.00 42.30 28 PHE C N 1
ATOM 1320 C CA . PHE C 1 28 ? -4.020 18.790 -2.579 1.00 38.40 28 PHE C CA 1
ATOM 1321 C C . PHE C 1 28 ? -3.583 17.895 -3.721 1.00 34.50 28 PHE C C 1
ATOM 1322 O O . PHE C 1 28 ? -3.522 16.677 -3.588 1.00 35.20 28 PHE C O 1
ATOM 1330 N N . GLN C 1 29 ? -3.059 18.495 -4.769 1.00 29.10 29 GLN C N 1
ATOM 1331 C CA . GLN C 1 29 ? -2.560 17.669 -5.851 1.00 24.20 29 GLN C CA 1
ATOM 1332 C C . GLN C 1 29 ? -1.242 16.958 -5.576 1.00 19.60 29 GLN C C 1
ATOM 1333 O O . GLN C 1 29 ? -1.145 15.794 -5.903 1.00 22.50 29 GLN C O 1
ATOM 1339 N N . PRO C 1 30 ? -0.269 17.578 -4.847 1.00 19.40 30 PRO C N 1
ATOM 1340 C CA . PRO C 1 30 ? 0.852 16.730 -4.384 1.00 15.70 30 PRO C CA 1
ATOM 1341 C C . PRO C 1 30 ? 0.448 15.580 -3.435 1.00 19.50 30 PRO C C 1
ATOM 1342 O O . PRO C 1 30 ? 1.035 14.500 -3.489 1.00 23.60 30 PRO C O 1
ATOM 1346 N N . THR C 1 31 ? -0.649 15.748 -2.690 1.00 20.20 31 THR C N 1
ATOM 1347 C CA . THR C 1 31 ? -1.141 14.726 -1.769 1.00 20.40 31 THR C CA 1
ATOM 1348 C C . THR C 1 31 ? -1.703 13.555 -2.546 1.00 21.40 31 THR C C 1
ATOM 1349 O O . THR C 1 31 ? -1.447 12.388 -2.211 1.00 20.60 31 THR C O 1
ATOM 1353 N N . ALA C 1 32 ? -2.459 13.848 -3.602 1.00 22.70 32 ALA C N 1
ATOM 1354 C CA . ALA C 1 32 ? -3.035 12.774 -4.436 1.00 18.60 32 ALA C CA 1
ATOM 1355 C C . ALA C 1 32 ? -1.914 12.009 -5.161 1.00 16.00 32 ALA C C 1
ATOM 1356 O O . ALA C 1 32 ? -1.936 10.807 -5.203 1.00 19.50 32 ALA C O 1
ATOM 1358 N N . VAL C 1 33 ? -0.849 12.696 -5.562 1.00 17.80 33 VAL C N 1
ATOM 1359 C CA . VAL C 1 33 ? 0.298 12.035 -6.209 1.00 22.10 33 VAL C CA 1
ATOM 1360 C C . VAL C 1 33 ? 1.054 11.137 -5.247 1.00 27.20 33 VAL C C 1
ATOM 1361 O O . VAL C 1 33 ? 1.425 10.036 -5.611 1.00 33.50 33 VAL C O 1
ATOM 1365 N N . GLY C 1 34 ? 1.341 11.621 -4.040 1.00 26.60 34 GLY C N 1
ATOM 1366 C CA . GLY C 1 34 ? 1.976 10.762 -3.053 1.00 19.30 34 GLY C CA 1
ATOM 1367 C C . GLY C 1 34 ? 1.057 9.636 -2.594 1.00 16.40 34 GLY C C 1
ATOM 1368 O O . GLY C 1 34 ? 1.486 8.524 -2.334 1.00 14.10 34 GLY C O 1
ATOM 1369 N N . PHE C 1 35 ? -0.232 9.893 -2.504 1.00 15.40 35 PHE C N 1
ATOM 1370 C CA . PHE C 1 35 ? -1.163 8.839 -2.101 1.00 19.10 35 PHE C CA 1
ATOM 1371 C C . PHE C 1 35 ? -1.061 7.711 -3.146 1.00 31.10 35 PHE C C 1
ATOM 1372 O O . PHE C 1 35 ? -0.821 6.540 -2.811 1.00 34.30 35 PHE C O 1
ATOM 1380 N N . ALA C 1 36 ? -1.140 8.082 -4.421 1.00 29.50 36 ALA C N 1
ATOM 1381 C CA . ALA C 1 36 ? -1.090 7.104 -5.511 1.00 29.70 36 ALA C CA 1
ATOM 1382 C C . ALA C 1 36 ? 0.223 6.357 -5.529 1.00 26.20 36 ALA C C 1
ATOM 1383 O O . ALA C 1 36 ? 0.270 5.164 -5.749 1.00 28.20 36 ALA C O 1
ATOM 1385 N N . GLU C 1 37 ? 1.301 7.061 -5.271 1.00 30.20 37 GLU C N 1
ATOM 1386 C CA . GLU C 1 37 ? 2.606 6.440 -5.180 1.00 40.30 37 GLU C CA 1
ATOM 1387 C C . GLU C 1 37 ? 2.717 5.417 -4.051 1.00 44.80 37 GLU C C 1
ATOM 1388 O O . GLU C 1 37 ? 3.253 4.347 -4.247 1.00 46.50 37 GLU C O 1
ATOM 1394 N N . ALA C 1 38 ? 2.294 5.787 -2.849 1.00 49.80 38 ALA C N 1
ATOM 1395 C CA . ALA C 1 38 ? 2.315 4.874 -1.705 1.00 52.70 38 ALA C CA 1
ATOM 1396 C C . ALA C 1 38 ? 1.518 3.620 -2.028 1.00 52.90 38 ALA C C 1
ATOM 1397 O O . ALA C 1 38 ? 1.921 2.514 -1.703 1.00 53.20 38 ALA C O 1
ATOM 1399 N N . LEU C 1 39 ? 0.301 3.840 -2.489 1.00 53.60 39 LEU C N 1
ATOM 1400 C CA . LEU C 1 39 ? -0.615 2.784 -2.845 1.00 56.80 39 LEU C CA 1
ATOM 1401 C C . LEU C 1 39 ? 0.006 1.791 -3.786 1.00 63.70 39 LEU C C 1
ATOM 1402 O O . LEU C 1 39 ? -0.181 0.596 -3.636 1.00 67.30 39 LEU C O 1
ATOM 1407 N N . ASN C 1 40 ? 0.451 2.316 -4.918 1.00 73.50 40 ASN C N 1
ATOM 1408 C CA . ASN C 1 40 ? 0.914 1.494 -6.026 1.00 80.90 40 ASN C CA 1
ATOM 1409 C C . ASN C 1 40 ? 2.425 1.349 -5.954 1.00 85.70 40 ASN C C 1
ATOM 1410 O O . ASN C 1 40 ? 2.897 0.606 -5.113 1.00 85.10 40 ASN C O 1
ATOM 1415 N N . ASN C 1 41 ? 3.165 2.123 -6.755 1.00 94.30 41 ASN C N 1
ATOM 1416 C CA . ASN C 1 41 ? 4.649 2.113 -6.798 1.00 101.60 41 ASN C CA 1
ATOM 1417 C C . ASN C 1 41 ? 5.343 1.760 -5.477 1.00 101.10 41 ASN C C 1
ATOM 1418 O O . ASN C 1 41 ? 6.088 2.567 -4.923 1.00 100.10 41 ASN C O 1
ATOM 1423 N N . LYS C 1 42 ? 5.256 0.500 -5.079 1.00 103.30 42 LYS C N 1
ATOM 1424 C CA . LYS C 1 42 ? 5.754 0.117 -3.773 1.00 106.10 42 LYS C CA 1
ATOM 1425 C C . LYS C 1 42 ? 6.603 -1.155 -3.740 1.00 109.10 42 LYS C C 1
ATOM 1426 O O . LYS C 1 42 ? 6.614 -1.951 -4.698 1.00 109.10 42 LYS C O 1
ATOM 1432 N N . ASP C 1 43 ? 7.520 -1.153 -2.768 1.00 109.80 43 ASP C N 1
ATOM 1433 C CA . ASP C 1 43 ? 8.311 -2.325 -2.416 1.00 105.50 43 ASP C CA 1
ATOM 1434 C C . ASP C 1 43 ? 7.545 -2.921 -1.229 1.00 101.50 43 ASP C C 1
ATOM 1435 O O . ASP C 1 43 ? 6.406 -3.381 -1.383 1.00 104.40 43 ASP C O 1
ATOM 1440 N N . LYS C 1 44 ? 8.078 -2.714 -0.031 1.00 94.80 44 LYS C N 1
ATOM 1441 C CA . LYS C 1 44 ? 7.426 -3.172 1.182 1.00 89.00 44 LYS C CA 1
ATOM 1442 C C . LYS C 1 44 ? 7.193 -1.949 2.052 1.00 79.80 44 LYS C C 1
ATOM 1443 O O . LYS C 1 44 ? 8.019 -1.036 2.078 1.00 77.00 44 LYS C O 1
ATOM 1449 N N . PRO C 1 45 ? 6.035 -1.887 2.718 1.00 72.30 45 PRO C N 1
ATOM 1450 C CA . PRO C 1 45 ? 5.643 -0.716 3.499 1.00 69.10 45 PRO C CA 1
ATOM 1451 C C . PRO C 1 45 ? 6.769 -0.167 4.367 1.00 66.20 45 PRO C C 1
ATOM 1452 O O . PRO C 1 45 ? 7.029 1.032 4.352 1.00 64.60 45 PRO C O 1
ATOM 1456 N N . GLU C 1 46 ? 7.516 -1.068 5.003 1.00 65.70 46 GLU C N 1
ATOM 1457 C CA . GLU C 1 46 ? 8.603 -0.690 5.914 1.00 63.40 46 GLU C CA 1
ATOM 1458 C C . GLU C 1 46 ? 9.760 0.000 5.210 1.00 55.80 46 GLU C C 1
ATOM 1459 O O . GLU C 1 46 ? 10.578 0.633 5.850 1.00 51.40 46 GLU C O 1
ATOM 1465 N N . ASP C 1 47 ? 9.866 -0.188 3.901 1.00 52.10 47 ASP C N 1
ATOM 1466 C CA . ASP C 1 47 ? 10.968 0.394 3.136 1.00 49.60 47 ASP C CA 1
ATOM 1467 C C . ASP C 1 47 ? 10.551 1.599 2.286 1.00 48.30 47 ASP C C 1
ATOM 1468 O O . ASP C 1 47 ? 11.403 2.410 1.879 1.00 46.30 47 ASP C O 1
ATOM 1473 N N . ALA C 1 48 ? 9.241 1.746 2.078 1.00 42.10 48 ALA C N 1
ATOM 1474 C CA . ALA C 1 48 ? 8.699 2.880 1.347 1.00 36.90 48 ALA C CA 1
ATOM 1475 C C . ALA C 1 48 ? 9.240 4.217 1.898 1.00 39.20 48 ALA C C 1
ATOM 1476 O O . ALA C 1 48 ? 9.206 4.500 3.100 1.00 40.50 48 ALA C O 1
ATOM 1478 N N . VAL C 1 49 ? 9.869 4.975 1.031 1.00 38.90 49 VAL C N 1
ATOM 1479 C CA . VAL C 1 49 ? 10.398 6.270 1.401 1.00 43.40 49 VAL C CA 1
ATOM 1480 C C . VAL C 1 49 ? 9.509 7.346 0.758 1.00 47.90 49 VAL C C 1
ATOM 1481 O O . VAL C 1 49 ? 8.780 7.044 -0.194 1.00 52.20 49 VAL C O 1
ATOM 1485 N N . LEU C 1 50 ? 9.381 8.496 1.427 1.00 48.70 50 LEU C N 1
ATOM 1486 C CA . LEU C 1 50 ? 8.605 9.651 0.929 1.00 45.20 50 LEU C CA 1
ATOM 1487 C C . LEU C 1 50 ? 9.602 10.723 0.492 1.00 47.00 50 LEU C C 1
ATOM 1488 O O . LEU C 1 50 ? 10.307 11.338 1.307 1.00 49.00 50 LEU C O 1
ATOM 1493 N N . ASP C 1 51 ? 9.720 10.882 -0.814 1.00 47.50 51 ASP C N 1
ATOM 1494 C CA . ASP C 1 51 ? 10.672 11.810 -1.376 1.00 47.40 51 ASP C CA 1
ATOM 1495 C C . ASP C 1 51 ? 9.939 13.102 -1.662 1.00 43.60 51 ASP C C 1
ATOM 1496 O O . ASP C 1 51 ? 9.388 13.295 -2.733 1.00 44.10 51 ASP C O 1
ATOM 1501 N N . VAL C 1 52 ? 9.974 14.011 -0.718 1.00 41.10 52 VAL C N 1
ATOM 1502 C CA . VAL C 1 52 ? 9.194 15.218 -0.845 1.00 46.30 52 VAL C CA 1
ATOM 1503 C C . VAL C 1 52 ? 9.680 16.142 -1.974 1.00 48.40 52 VAL C C 1
ATOM 1504 O O . VAL C 1 52 ? 8.882 16.828 -2.588 1.00 50.40 52 VAL C O 1
ATOM 1508 N N . GLN C 1 53 ? 10.948 16.051 -2.351 1.00 53.40 53 GLN C N 1
ATOM 1509 C CA . GLN C 1 53 ? 11.454 16.862 -3.460 1.00 57.60 53 GLN C CA 1
ATOM 1510 C C . GLN C 1 53 ? 10.950 16.291 -4.776 1.00 52.00 53 GLN C C 1
ATOM 1511 O O . GLN C 1 53 ? 10.486 17.027 -5.645 1.00 51.90 53 GLN C O 1
ATOM 1517 N N . GLY C 1 54 ? 10.986 14.965 -4.869 1.00 48.40 54 GLY C N 1
ATOM 1518 C CA . GLY C 1 54 ? 10.470 14.251 -6.029 1.00 40.80 54 GLY C CA 1
ATOM 1519 C C . GLY C 1 54 ? 8.990 14.497 -6.251 1.00 37.90 54 GLY C C 1
ATOM 1520 O O . GLY C 1 54 ? 8.600 14.840 -7.342 1.00 36.00 54 GLY C O 1
ATOM 1521 N N . ILE C 1 55 ? 8.178 14.465 -5.199 1.00 35.70 55 ILE C N 1
ATOM 1522 C CA . ILE C 1 55 ? 6.760 14.687 -5.353 1.00 29.40 55 ILE C CA 1
ATOM 1523 C C . ILE C 1 55 ? 6.467 16.131 -5.748 1.00 34.90 55 ILE C C 1
ATOM 1524 O O . ILE C 1 55 ? 5.575 16.401 -6.551 1.00 28.90 55 ILE C O 1
ATOM 1529 N N . ALA C 1 56 ? 7.226 17.063 -5.189 1.00 38.50 56 ALA C N 1
ATOM 1530 C CA . ALA C 1 56 ? 7.085 18.487 -5.499 1.00 37.90 56 ALA C CA 1
ATOM 1531 C C . ALA C 1 56 ? 7.496 18.775 -6.962 1.00 43.00 56 ALA C C 1
ATOM 1532 O O . ALA C 1 56 ? 6.879 19.587 -7.643 1.00 41.70 56 ALA C O 1
ATOM 1534 N N . THR C 1 57 ? 8.517 18.080 -7.445 1.00 43.60 57 THR C N 1
ATOM 1535 C CA . THR C 1 57 ? 8.975 18.227 -8.816 1.00 43.90 57 THR C CA 1
ATOM 1536 C C . THR C 1 57 ? 8.067 17.551 -9.871 1.00 42.10 57 THR C C 1
ATOM 1537 O O . THR C 1 57 ? 7.625 18.195 -10.822 1.00 41.30 57 THR C O 1
ATOM 1541 N N . VAL C 1 58 ? 7.626 16.335 -9.599 1.00 35.60 58 VAL C N 1
ATOM 1542 C CA . VAL C 1 58 ? 6.860 15.601 -10.574 1.00 36.00 58 VAL C CA 1
ATOM 1543 C C . VAL C 1 58 ? 5.379 15.990 -10.641 1.00 34.20 58 VAL C C 1
ATOM 1544 O O . VAL C 1 58 ? 4.710 15.684 -11.629 1.00 38.90 58 VAL C O 1
ATOM 1548 N N . THR C 1 59 ? 4.860 16.694 -9.637 1.00 25.10 59 THR C N 1
ATOM 1549 C CA . THR C 1 59 ? 3.429 16.996 -9.643 1.00 22.00 59 THR C CA 1
ATOM 1550 C C . THR C 1 59 ? 2.994 17.909 -10.775 1.00 23.80 59 THR C C 1
ATOM 1551 O O . THR C 1 59 ? 2.003 17.629 -11.430 1.00 26.70 59 THR C O 1
ATOM 1555 N N . PRO C 1 60 ? 3.690 19.042 -10.984 1.00 26.10 60 PRO C N 1
ATOM 1556 C CA . PRO C 1 60 ? 3.437 19.900 -12.153 1.00 26.30 60 PRO C CA 1
ATOM 1557 C C . PRO C 1 60 ? 3.579 19.175 -13.530 1.00 18.80 60 PRO C C 1
ATOM 1558 O O . PRO C 1 60 ? 2.770 19.388 -14.425 1.00 21.90 60 PRO C O 1
ATOM 1562 N N . ALA C 1 61 ? 4.574 18.309 -13.652 1.00 17.10 61 ALA C N 1
ATOM 1563 C CA . ALA C 1 61 ? 4.723 17.438 -14.822 1.00 26.80 61 ALA C CA 1
ATOM 1564 C C . ALA C 1 61 ? 3.473 16.562 -15.039 1.00 30.70 61 ALA C C 1
ATOM 1565 O O . ALA C 1 61 ? 2.924 16.480 -16.156 1.00 31.70 61 ALA C O 1
ATOM 1567 N N . ILE C 1 62 ? 2.974 15.979 -13.958 1.00 27.80 62 ILE C N 1
ATOM 1568 C CA . ILE C 1 62 ? 1.788 15.173 -14.039 1.00 19.70 62 ILE C CA 1
ATOM 1569 C C . ILE C 1 62 ? 0.564 16.007 -14.367 1.00 21.40 62 ILE C C 1
ATOM 1570 O O . ILE C 1 62 ? -0.312 15.550 -15.092 1.00 21.40 62 ILE C O 1
ATOM 1575 N N . VAL C 1 63 ? 0.454 17.200 -13.798 1.00 22.00 63 VAL C N 1
ATOM 1576 C CA . VAL C 1 63 ? -0.686 18.045 -14.113 1.00 21.50 63 VAL C CA 1
ATOM 1577 C C . VAL C 1 63 ? -0.664 18.374 -15.605 1.00 26.20 63 VAL C C 1
ATOM 1578 O O . VAL C 1 63 ? -1.694 18.297 -16.263 1.00 32.80 63 VAL C O 1
ATOM 1582 N N . GLN C 1 64 ? 0.504 18.668 -16.156 1.00 25.30 64 GLN C N 1
ATOM 1583 C CA . GLN C 1 64 ? 0.604 18.934 -17.594 1.00 31.60 64 GLN C CA 1
ATOM 1584 C C . GLN C 1 64 ? 0.278 17.709 -18.471 1.00 32.40 64 GLN C C 1
ATOM 1585 O O . GLN C 1 64 ? -0.555 17.813 -19.395 1.00 34.30 64 GLN C O 1
ATOM 1591 N N . ALA C 1 65 ? 0.934 16.575 -18.195 1.00 25.70 65 ALA C N 1
ATOM 1592 C CA . ALA C 1 65 ? 0.614 15.299 -18.845 1.00 28.40 65 ALA C CA 1
ATOM 1593 C C . ALA C 1 65 ? -0.857 14.923 -18.793 1.00 29.90 65 ALA C C 1
ATOM 1594 O O . ALA C 1 65 ? -1.404 14.445 -19.792 1.00 33.70 65 ALA C O 1
ATOM 1596 N N . CYS C 1 66 ? -1.505 15.114 -17.649 1.00 23.10 66 CYS C N 1
ATOM 1597 C CA . CYS C 1 66 ? -2.921 14.793 -17.557 1.00 22.70 66 CYS C CA 1
ATOM 1598 C C . CYS C 1 66 ? -3.794 15.704 -18.386 1.00 19.90 66 CYS C C 1
ATOM 1599 O O . CYS C 1 66 ? -4.895 15.345 -18.767 1.00 21.80 66 CYS C O 1
ATOM 1602 N N . THR C 1 67 ? -3.336 16.926 -18.554 1.00 23.10 67 THR C N 1
ATOM 1603 C CA . THR C 1 67 ? -4.040 17.942 -19.328 1.00 31.10 67 THR C CA 1
ATOM 1604 C C . THR C 1 67 ? -4.136 17.560 -20.795 1.00 26.00 67 THR C C 1
ATOM 1605 O O . THR C 1 67 ? -5.132 17.853 -21.436 1.00 27.20 67 THR C O 1
ATOM 1609 N N . GLN C 1 68 ? -3.069 16.940 -21.294 1.00 23.60 68 GLN C N 1
ATOM 1610 C CA . GLN C 1 68 ? -2.940 16.510 -22.678 1.00 26.10 68 GLN C CA 1
ATOM 1611 C C . GLN C 1 68 ? -3.400 15.091 -22.893 1.00 29.10 68 GLN C C 1
ATOM 1612 O O . GLN C 1 68 ? -3.322 14.600 -24.004 1.00 33.30 68 GLN C O 1
ATOM 1618 N N . ASP C 1 69 ? -3.881 14.430 -21.837 1.00 26.00 69 ASP C N 1
ATOM 1619 C CA . ASP C 1 69 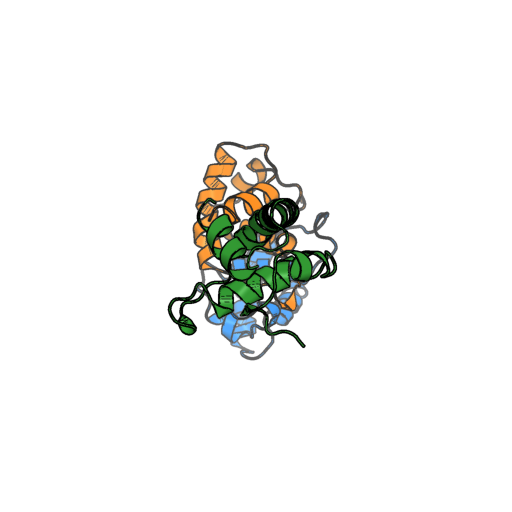? -4.364 13.054 -21.942 1.00 17.70 69 ASP C CA 1
ATOM 1620 C C . ASP C 1 69 ? -5.425 12.866 -20.853 1.00 20.40 69 ASP C C 1
ATOM 1621 O O . ASP C 1 69 ? -5.263 12.074 -19.939 1.00 25.50 69 ASP C O 1
ATOM 1626 N N . LYS C 1 70 ? -6.539 13.557 -20.986 1.00 19.10 70 LYS C N 1
ATOM 1627 C CA . LYS C 1 70 ? -7.519 13.591 -19.941 1.00 25.40 70 LYS C CA 1
ATOM 1628 C C . LYS C 1 70 ? -8.225 12.298 -19.596 1.00 29.90 70 LYS C C 1
ATOM 1629 O O . LYS C 1 70 ? -8.761 12.170 -18.493 1.00 29.40 70 LYS C O 1
ATOM 1635 N N . GLN C 1 71 ? -8.202 11.304 -20.474 1.00 31.80 71 GLN C N 1
ATOM 1636 C CA . GLN C 1 71 ? -8.853 10.037 -20.091 1.00 35.40 71 GLN C CA 1
ATOM 1637 C C . GLN C 1 71 ? -7.887 8.949 -19.696 1.00 31.00 71 GLN C C 1
ATOM 1638 O O . GLN C 1 71 ? -8.286 7.789 -19.547 1.00 32.70 71 GLN C O 1
ATOM 1644 N N . ALA C 1 72 ? -6.602 9.262 -19.652 1.00 22.40 72 ALA C N 1
ATOM 1645 C CA . ALA C 1 72 ? -5.685 8.251 -19.239 1.00 17.50 72 ALA C CA 1
ATOM 1646 C C . ALA C 1 72 ? -5.863 7.986 -17.737 1.00 21.70 72 ALA C C 1
ATOM 1647 O O . ALA C 1 72 ? -6.407 8.814 -16.991 1.00 25.30 72 ALA C O 1
ATOM 1649 N N . ASN C 1 73 ? -5.463 6.808 -17.302 1.00 24.10 73 ASN C N 1
ATOM 1650 C CA . ASN C 1 73 ? -5.543 6.472 -15.882 1.00 28.70 73 ASN C CA 1
ATOM 1651 C C . ASN C 1 73 ? -4.486 7.263 -15.076 1.00 26.50 73 ASN C C 1
ATOM 1652 O O . ASN C 1 73 ? -3.300 7.236 -15.400 1.00 31.30 73 ASN C O 1
ATOM 1657 N N . PHE C 1 74 ? -4.923 7.943 -14.019 1.00 25.80 74 PHE C N 1
ATOM 1658 C CA . PHE C 1 74 ? -4.058 8.831 -13.207 1.00 24.70 74 PHE C CA 1
ATOM 1659 C C . PHE C 1 74 ? -2.878 8.107 -12.613 1.00 21.00 74 PHE C C 1
ATOM 1660 O O . PHE C 1 74 ? -1.730 8.496 -12.842 1.00 23.20 74 PHE C O 1
ATOM 1668 N N . LYS C 1 75 ? -3.136 6.948 -12.025 1.00 20.10 75 LYS C N 1
ATOM 1669 C CA . LYS C 1 75 ? -2.070 6.241 -11.338 1.00 27.70 75 LYS C CA 1
ATOM 1670 C C . LYS C 1 75 ? -0.998 5.764 -12.314 1.00 29.00 75 LYS C C 1
ATOM 1671 O O . LYS C 1 75 ? 0.185 5.770 -12.013 1.00 34.90 75 LYS C O 1
ATOM 1677 N N . ASP C 1 76 ? -1.402 5.433 -13.521 1.00 29.80 76 ASP C N 1
ATOM 1678 C CA . ASP C 1 76 ? -0.431 5.034 -14.497 1.00 28.80 76 ASP C CA 1
ATOM 1679 C C . ASP C 1 76 ? 0.356 6.203 -14.987 1.00 30.20 76 ASP C C 1
ATOM 1680 O O . ASP C 1 76 ? 1.563 6.066 -15.167 1.00 31.70 76 ASP C O 1
ATOM 1685 N N . LYS C 1 77 ? -0.280 7.370 -15.095 1.00 25.40 77 LYS C N 1
ATOM 1686 C CA . LYS C 1 77 ? 0.451 8.568 -15.467 1.00 28.10 77 LYS C CA 1
ATOM 1687 C C . LYS C 1 77 ? 1.458 8.906 -14.392 1.00 28.60 77 LYS C C 1
ATOM 1688 O O . LYS C 1 77 ? 2.517 9.465 -14.683 1.00 37.50 77 LYS C O 1
ATOM 1694 N N . VAL C 1 78 ? 1.110 8.658 -13.134 1.00 30.00 78 VAL C N 1
ATOM 1695 C CA . VAL C 1 78 ? 2.056 8.967 -12.057 1.00 29.10 78 VAL C CA 1
ATOM 1696 C C . VAL C 1 78 ? 3.284 8.089 -12.158 1.00 31.60 78 VAL C C 1
ATOM 1697 O O . VAL C 1 78 ? 4.394 8.606 -12.187 1.00 32.10 78 VAL C O 1
ATOM 1701 N N . LYS C 1 79 ? 3.071 6.785 -12.335 1.00 37.30 79 LYS C N 1
ATOM 1702 C CA . LYS C 1 79 ? 4.163 5.828 -12.496 1.00 43.10 79 LYS C CA 1
ATOM 1703 C C . LYS C 1 79 ? 5.053 6.212 -13.670 1.00 47.20 79 LYS C C 1
ATOM 1704 O O . LYS C 1 79 ? 6.274 6.146 -13.575 1.00 46.80 79 LYS C O 1
ATOM 1710 N N . GLY C 1 80 ? 4.422 6.592 -14.782 1.00 50.60 80 GLY C N 1
ATOM 1711 C CA . GLY C 1 80 ? 5.137 7.000 -15.991 1.00 50.20 80 GLY C CA 1
ATOM 1712 C C . GLY C 1 80 ? 5.955 8.267 -15.862 1.00 49.80 80 GLY C C 1
ATOM 1713 O O . GLY C 1 80 ? 7.148 8.244 -16.121 1.00 48.10 80 GLY C O 1
ATOM 1714 N N . GLU C 1 81 ? 5.314 9.365 -15.473 1.00 53.20 81 GLU C N 1
ATOM 1715 C CA . GLU C 1 81 ? 5.992 10.625 -15.217 1.00 59.50 81 GLU C CA 1
ATOM 1716 C C . GLU C 1 81 ? 7.142 10.427 -14.263 1.00 64.10 81 GLU C C 1
ATOM 1717 O O . GLU C 1 81 ? 8.199 11.023 -14.433 1.00 64.50 81 GLU C O 1
ATOM 1723 N N . TRP C 1 82 ? 6.869 9.711 -13.178 1.00 68.60 82 TRP C N 1
ATOM 1724 C CA . TRP C 1 82 ? 7.868 9.502 -12.159 1.00 75.70 82 TRP C CA 1
ATOM 1725 C C . TRP C 1 82 ? 9.121 8.826 -12.708 1.00 76.70 82 TRP C C 1
ATOM 1726 O O . TRP C 1 82 ? 10.225 9.198 -12.338 1.00 75.90 82 TRP C O 1
ATOM 1737 N N . ASP C 1 83 ? 8.954 7.881 -13.629 1.00 82.20 83 ASP C N 1
ATOM 1738 C CA . ASP C 1 83 ? 10.087 7.151 -14.214 1.00 88.50 83 ASP C CA 1
ATOM 1739 C C . ASP C 1 83 ? 10.953 8.067 -15.056 1.00 90.60 83 ASP C C 1
ATOM 1740 O O . ASP C 1 83 ? 12.187 8.016 -14.982 1.00 91.90 83 ASP C O 1
ATOM 1745 N N . LYS C 1 84 ? 10.304 8.740 -16.004 1.00 92.60 84 LYS C N 1
ATOM 1746 C CA . LYS C 1 84 ? 10.955 9.730 -16.857 1.00 94.20 84 LYS C CA 1
ATOM 1747 C C . LYS C 1 84 ? 11.221 10.970 -16.001 1.00 97.50 84 LYS C C 1
ATOM 1748 O O . LYS C 1 84 ? 10.618 12.025 -16.201 1.00 96.20 84 LYS C O 1
ATOM 1754 N N . ILE C 1 85 ? 12.056 10.801 -14.977 1.00 101.90 85 ILE C N 1
ATOM 1755 C CA . ILE C 1 85 ? 12.352 11.877 -14.041 1.00 105.70 85 ILE C CA 1
ATOM 1756 C C . ILE C 1 85 ? 11.053 12.464 -13.471 1.00 104.10 85 ILE C C 1
ATOM 1757 O O . ILE C 1 85 ? 10.913 13.672 -13.287 1.00 102.10 85 ILE C O 1
#

Secondary structure (DSSP, 8-state):
---GGG-BHHHHHTS-TTTHHHHHHHHHHHSS-S-TTT----HHHHHHHHHHHHHHHHS-TTSBHHHHHHHHHH--/---GGG-BHHHHHTS-TTTHHHHHHHHHHHSS-S-TTT----HHHHHHHHHHHHHHHHS-TTSBHHHHHHHHHH--/---GGG-BHHHHHTS-TTTHHHHHHHHHHHSS-S-TTT----HHHHHHHHHHHHHHHHS-TTSBHHHHHHHHHH--

CATH classification: 1.10.890.10

Radius of gyration: 27.43 Å; Cα contacts (8 Å, |Δi|>4): 291; chains: 3; bounding box: 62×47×71 Å

Sequence (228 aa):
KKPVNSWTCEDFLAVDESFQPTAVGFAEALNNKDKPEDAVLDVQGIATVTPAIVQACTQDKQANFKDKVKGEWDKIKKPVNSWTCEDFLAVDESFQPTAVGFAEALNNKDKPEDAVLDVQGIATVTPAIVQACTQDKQANFKDKVKGEWDKIKKPVNSWTCEDFLAVDESFQPTAVGFAEALNNKDKPEDAVLDVQGIATVTPAIVQACTQDKQANFKDKVKGEWDKI

B-factor: mean 46.84, std 24.41, range [6.9, 121.2]

Foldseek 3Di:
DDPLQADFLQNLLPDDPVCQLVSLQVLCQVPVDDDNVPDDDDPVLSVVQSVVLNVVCVVPVGHGSSVSSVVSSVVD/DDPLQADFLQNLLPDPPVCQLVSLVVLCLVPVDDDNVPDDDDPVLSVVQSVVLNVVCVVVVGHGSSVSSVVSSVVD/DDPLQADFLQNLLPDDPVCQLVSLVVLCQVPVDDDNVPDDDDPVLSVVQSVVLNVVCVVVVGHRSSVSSVVSSVVD

Nearest PDB structures (foldseek):
  1bg8-assembly2_C-2  TM=1.013E+00  e=9.764E-13  Escherichia coli
  1dj8-assembly3_E  TM=9.836E-01  e=1.059E-11  Escherichia coli
  2xuv-assembly1_A  TM=7.638E-01  e=3.509E-03  Escherichia coli
  2myj-assembly1_B  TM=7.588E-01  e=4.763E-03  Escherichia coli K-12
  4xvv-assembly1_A  TM=7.436E-01  e=4.481E-03  Klebsiella pneumoniae subsp. pneumoniae MGH 78578

GO terms:
  GO:0042802 identical protein binding (F, IPI)
  GO:0030288 outer membrane-bounded periplasmic space (C, IDA)
  GO:0042803 protein homodimerization activity (F, IDA)
  GO:0006457 protein folding (P, IDA)
  GO:1990451 cellular stress response to acidic pH (P, IMP)
  GO:0044183 protein folding chaperone (F, IDA)
  GO:0044183 protein folding chaperone (F, EXP)